Protein AF-A0A3N5GXX3-F1 (afdb_monomer)

Sequence (250 aa):
MSPTDAGRETDAAPAPTGAALPLPSFEGESRRASWLAEASGAFGDLGVLIPFVTAYLGVIGMAPAGVLVPIGLASVAVGLWYRTPFPVQPMKLIGASVILYAGAGVEMTPQVVVAAGLCTALIWLALGLTGMAARLSALIPREAMLGVVMGLGFGFMLEGLRTMSAMPVASALTLAIAMVLLSRPAVPTMLVLLLGGAAASLVAGGAGAFDGSRLVPALTLPPFAWPELSWRALELGLLLLALPQLPLTF

Structure (mmCIF, N/CA/C/O backbone):
data_AF-A0A3N5GXX3-F1
#
_entry.id   AF-A0A3N5GXX3-F1
#
loop_
_atom_site.group_PDB
_atom_site.id
_atom_site.type_symbol
_atom_site.label_atom_id
_atom_site.label_alt_id
_atom_site.label_comp_id
_atom_site.label_asym_id
_atom_site.label_entity_id
_atom_site.label_seq_id
_atom_site.pdbx_PDB_ins_code
_atom_site.Cartn_x
_atom_site.Cartn_y
_atom_site.Cartn_z
_atom_site.occupancy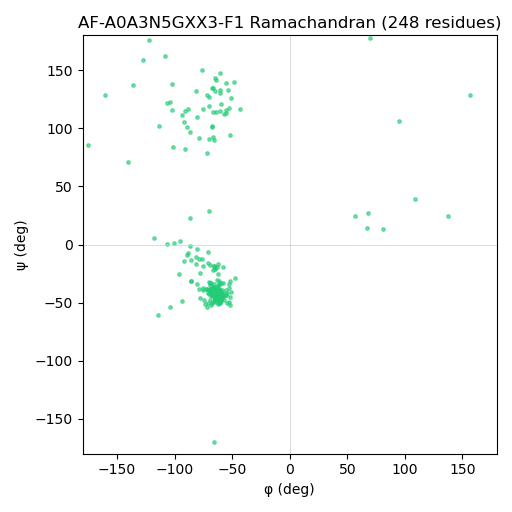
_atom_site.B_iso_or_equiv
_atom_site.auth_seq_id
_atom_site.auth_comp_id
_atom_site.auth_asym_id
_atom_site.auth_atom_id
_atom_site.pdbx_PDB_model_num
ATOM 1 N N . MET A 1 1 ? -27.040 68.339 58.028 1.00 37.72 1 MET A N 1
ATOM 2 C CA . MET A 1 1 ? -28.076 69.260 57.517 1.00 37.72 1 MET A CA 1
ATOM 3 C C . MET A 1 1 ? -28.305 68.871 56.060 1.00 37.72 1 MET A C 1
ATOM 5 O O . MET A 1 1 ? -27.371 68.982 55.283 1.00 37.72 1 MET A O 1
ATOM 9 N N . SER A 1 2 ? -29.446 68.232 55.777 1.00 36.91 2 SER A N 1
ATOM 10 C CA . SER A 1 2 ? -29.880 67.618 54.496 1.00 36.91 2 SER A CA 1
ATOM 11 C C . SER A 1 2 ? -30.102 68.647 53.366 1.00 36.91 2 SER A C 1
ATOM 13 O O . SER A 1 2 ? -29.995 69.837 53.661 1.00 36.91 2 SER A O 1
ATOM 15 N N . PRO A 1 3 ? -30.692 68.288 52.200 1.00 49.41 3 PRO A N 1
ATOM 16 C CA . PRO A 1 3 ? -30.551 67.170 51.232 1.00 49.41 3 PRO A CA 1
ATOM 17 C C . PRO A 1 3 ? -30.219 67.762 49.820 1.00 49.41 3 PRO A C 1
ATOM 19 O O . PRO A 1 3 ? -29.970 68.956 49.741 1.00 49.41 3 PRO A O 1
ATOM 22 N N . THR A 1 4 ? -29.947 67.024 48.733 1.00 46.41 4 THR A N 1
ATOM 23 C CA . THR A 1 4 ? -30.808 66.616 47.576 1.00 46.41 4 THR A CA 1
ATOM 24 C C . THR A 1 4 ? -29.799 66.330 46.441 1.00 46.41 4 THR A C 1
ATOM 26 O O . THR A 1 4 ? -28.868 67.107 46.275 1.00 46.41 4 THR A O 1
ATOM 29 N N . ASP A 1 5 ? -29.809 65.199 45.741 1.00 44.53 5 ASP A N 1
ATOM 30 C CA . ASP A 1 5 ? -30.646 65.034 44.553 1.00 44.53 5 ASP A CA 1
ATOM 31 C C . ASP A 1 5 ? -30.849 63.551 44.226 1.00 44.53 5 ASP A C 1
ATOM 33 O O . ASP A 1 5 ? -29.904 62.767 44.118 1.00 44.53 5 ASP A O 1
ATOM 37 N N . ALA A 1 6 ? -32.116 63.190 44.061 1.00 43.66 6 ALA A N 1
ATOM 38 C CA . ALA A 1 6 ? -32.571 61.910 43.562 1.00 43.66 6 ALA A CA 1
ATOM 39 C C . ALA A 1 6 ? -32.994 62.074 42.097 1.00 43.66 6 ALA A C 1
ATOM 41 O O . ALA A 1 6 ? -33.718 63.007 41.764 1.00 43.66 6 ALA A O 1
ATOM 42 N N . GLY A 1 7 ? -32.632 61.099 41.263 1.00 40.44 7 GLY A N 1
ATOM 43 C CA . GLY A 1 7 ? -33.400 60.750 40.069 1.00 40.44 7 GLY A CA 1
ATOM 44 C C . GLY A 1 7 ? -32.963 61.394 38.753 1.00 40.44 7 GLY A C 1
ATOM 45 O O . GLY A 1 7 ? -33.299 62.537 38.460 1.00 40.44 7 GLY A O 1
ATOM 46 N N . ARG A 1 8 ? -32.333 60.575 37.902 1.00 43.81 8 ARG A N 1
ATOM 47 C CA . ARG A 1 8 ? -32.776 60.277 36.524 1.00 43.81 8 ARG A CA 1
ATOM 48 C C . ARG A 1 8 ? -31.846 59.217 35.928 1.00 43.81 8 ARG A C 1
ATOM 50 O O . ARG A 1 8 ? -30.875 59.531 35.246 1.00 43.81 8 ARG A O 1
ATOM 57 N N . GLU A 1 9 ? -32.159 57.951 36.205 1.00 43.78 9 GLU A N 1
ATOM 58 C CA . GLU A 1 9 ? -31.820 56.864 35.284 1.00 43.78 9 GLU A CA 1
ATOM 59 C C . GLU A 1 9 ? -32.428 57.224 33.930 1.00 43.78 9 GLU A C 1
ATOM 61 O O . GLU A 1 9 ? -33.640 57.403 33.794 1.00 43.78 9 GLU A O 1
ATOM 66 N N . THR A 1 10 ? -31.562 57.437 32.948 1.00 51.25 10 THR A N 1
ATOM 67 C CA . THR A 1 10 ? -31.975 57.596 31.562 1.00 51.25 10 THR A CA 1
ATOM 68 C C . THR A 1 10 ? -32.208 56.200 31.009 1.00 51.25 10 THR A C 1
ATOM 70 O O . THR A 1 10 ? -31.287 55.403 30.860 1.00 51.25 10 THR A O 1
ATOM 73 N N . ASP A 1 11 ? -33.485 55.926 30.780 1.00 44.75 11 ASP A N 1
ATOM 74 C CA . ASP A 1 11 ? -34.042 54.795 30.051 1.00 44.75 11 ASP A CA 1
ATOM 75 C C . ASP A 1 11 ? -33.376 54.678 28.668 1.00 44.75 11 ASP A C 1
ATOM 77 O O . ASP A 1 11 ? -33.732 55.373 27.712 1.00 44.75 11 ASP A O 1
ATOM 81 N N . ALA A 1 12 ? -32.335 53.848 28.579 1.00 49.75 12 ALA A N 1
ATOM 82 C CA . ALA A 1 12 ? -31.767 53.408 27.316 1.00 49.75 12 ALA A CA 1
ATOM 83 C C . ALA A 1 12 ? -32.517 52.142 26.893 1.00 49.75 12 ALA A C 1
ATOM 85 O O . ALA A 1 12 ? -32.264 51.050 27.406 1.00 49.75 12 ALA A O 1
ATOM 86 N N . ALA A 1 13 ? -33.458 52.314 25.965 1.00 52.59 13 ALA A N 1
ATOM 87 C CA . ALA A 1 13 ? -34.230 51.234 25.369 1.00 52.59 13 ALA A CA 1
ATOM 88 C C . ALA A 1 13 ? -33.323 50.073 24.896 1.00 52.59 13 ALA A C 1
ATOM 90 O O . ALA A 1 13 ? -32.258 50.319 24.318 1.00 52.59 13 ALA A O 1
ATOM 91 N N . PRO A 1 14 ? -33.729 48.805 25.092 1.00 51.69 14 PRO A N 1
ATOM 92 C CA . PRO A 1 14 ? -32.951 47.661 24.640 1.00 51.69 14 PRO A CA 1
ATOM 93 C C . PRO A 1 14 ? -32.862 47.644 23.108 1.00 51.69 14 PRO A C 1
ATOM 95 O O . PRO A 1 14 ? -33.865 47.785 22.406 1.00 51.69 14 PRO A O 1
ATOM 98 N N . ALA A 1 15 ? -31.646 47.460 22.589 1.00 53.88 15 ALA A N 1
ATOM 99 C CA . ALA A 1 15 ? -31.395 47.314 21.160 1.00 53.88 15 ALA A CA 1
ATOM 100 C C . ALA A 1 15 ? -32.246 46.166 20.572 1.00 53.88 15 ALA A C 1
ATOM 102 O O . ALA A 1 15 ? -32.365 45.110 21.205 1.00 53.88 15 ALA A O 1
ATOM 103 N N . PRO A 1 16 ? -32.837 46.333 19.372 1.00 53.66 16 PRO A N 1
ATOM 104 C CA . PRO A 1 16 ? -33.682 45.310 18.776 1.00 53.66 16 PRO A CA 1
ATOM 105 C C . PRO A 1 16 ? -32.881 44.025 18.547 1.00 53.66 16 PRO A C 1
ATOM 107 O O . PRO A 1 16 ? -31.934 43.967 17.763 1.00 53.66 16 PRO A O 1
ATOM 110 N N . THR A 1 17 ? -33.288 42.984 19.266 1.00 56.06 17 THR A N 1
ATOM 111 C CA . THR A 1 17 ? -32.836 41.608 19.087 1.00 56.06 17 THR A CA 1
ATOM 112 C C . THR A 1 17 ? -33.437 41.061 17.794 1.00 56.06 17 THR A C 1
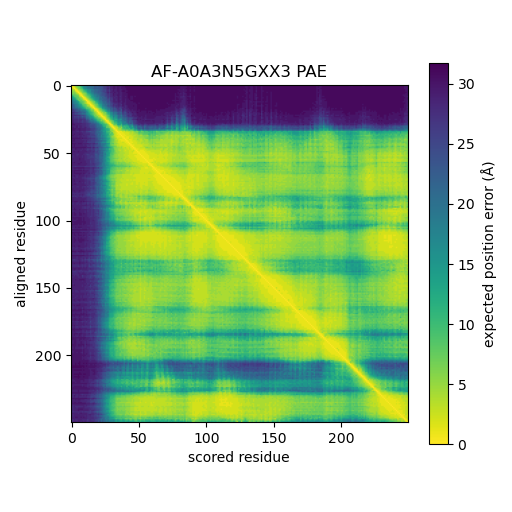ATOM 114 O O . THR A 1 17 ? -34.651 41.115 17.616 1.00 56.06 17 THR A O 1
ATOM 117 N N . GLY A 1 18 ? -32.605 40.488 16.919 1.00 54.94 18 GLY A N 1
ATOM 118 C CA . GLY A 1 18 ? -33.081 39.530 15.915 1.00 54.94 18 GLY A CA 1
ATOM 119 C C . GLY A 1 18 ? -33.104 39.973 14.451 1.00 54.94 18 GLY A C 1
ATOM 120 O O . GLY A 1 18 ? -34.000 39.560 13.723 1.00 54.94 18 GLY A O 1
ATOM 121 N N . ALA A 1 19 ? -32.107 40.718 13.966 1.00 49.72 19 ALA A N 1
ATOM 122 C CA . ALA A 1 19 ? -31.776 40.628 12.542 1.00 49.72 19 ALA A CA 1
ATOM 123 C C . ALA A 1 19 ? -30.948 39.352 12.334 1.00 49.72 19 ALA A C 1
ATOM 125 O O . ALA A 1 19 ? -29.730 39.352 12.518 1.00 49.72 19 ALA A O 1
ATOM 126 N N . ALA A 1 20 ? -31.620 38.239 12.030 1.00 52.97 20 ALA A N 1
ATOM 127 C CA . ALA A 1 20 ? -30.950 37.031 11.573 1.00 52.97 20 ALA A CA 1
ATOM 128 C C . ALA A 1 20 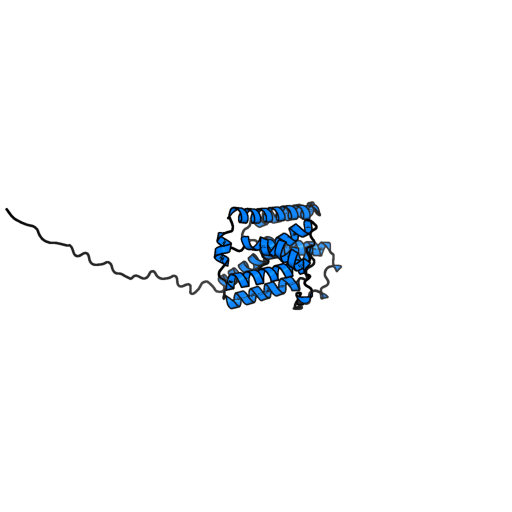? -30.051 37.405 10.385 1.00 52.97 20 ALA A C 1
ATOM 130 O O . ALA A 1 20 ? -30.541 37.892 9.365 1.00 52.97 20 ALA A O 1
ATOM 131 N N . LEU A 1 21 ? -28.737 37.215 10.535 1.00 52.62 21 LEU A N 1
ATOM 132 C CA . LEU A 1 21 ? -27.815 37.240 9.404 1.00 52.62 21 LEU A CA 1
ATOM 133 C C . LEU A 1 21 ? -28.392 36.293 8.344 1.00 52.62 21 LEU A C 1
ATOM 135 O O . LEU A 1 21 ? -28.684 35.145 8.695 1.00 52.62 21 LEU A O 1
ATOM 139 N N . PRO A 1 22 ? -28.602 36.735 7.092 1.00 51.84 22 PRO A N 1
ATOM 140 C CA . PRO A 1 22 ? -29.050 35.831 6.048 1.00 51.84 22 PRO A CA 1
ATOM 141 C C . PRO A 1 22 ? -28.032 34.695 5.961 1.00 51.84 22 PRO A C 1
ATOM 143 O O . PRO A 1 22 ? -26.867 34.915 5.624 1.00 51.84 22 PRO A O 1
ATOM 146 N N . LEU A 1 23 ? -28.456 33.488 6.345 1.00 56.28 23 LEU A N 1
ATOM 147 C CA . LEU A 1 23 ? -27.652 32.294 6.143 1.00 56.28 23 LEU A CA 1
ATOM 148 C C . LEU A 1 23 ? -27.443 32.175 4.632 1.00 56.28 23 LEU A C 1
ATOM 150 O O . LEU A 1 23 ? -28.428 32.286 3.896 1.00 56.28 23 LEU A O 1
ATOM 154 N N . PRO A 1 24 ? -26.204 31.987 4.150 1.00 49.31 24 PRO A N 1
ATOM 155 C CA . PRO A 1 24 ? -25.983 31.747 2.737 1.00 49.31 24 PRO A CA 1
ATOM 156 C C . PRO A 1 24 ? -26.829 30.539 2.334 1.00 49.31 24 PRO A C 1
ATOM 158 O O . PRO A 1 24 ? -26.626 29.423 2.811 1.00 49.31 24 PRO A O 1
ATOM 161 N N . SER A 1 25 ? -27.830 30.780 1.493 1.00 46.81 25 SER A N 1
ATOM 162 C CA . SER A 1 25 ? -28.605 29.723 0.869 1.00 46.81 25 SER A CA 1
ATOM 163 C C . SER A 1 25 ? -27.666 28.998 -0.090 1.00 46.81 25 SER A C 1
ATOM 165 O O . SER A 1 25 ? -27.409 29.482 -1.191 1.00 46.81 25 SER A O 1
ATOM 167 N N . PHE A 1 26 ? -27.151 27.837 0.314 1.00 51.19 26 PHE A N 1
ATOM 168 C CA . PHE A 1 26 ? -26.421 26.903 -0.556 1.00 51.19 26 PHE A CA 1
ATOM 169 C C . PHE A 1 26 ? -27.345 26.222 -1.587 1.00 51.19 26 PHE A C 1
ATOM 171 O O . PHE A 1 26 ? -27.112 25.095 -2.016 1.00 51.19 26 PHE A O 1
ATOM 178 N N . GLU A 1 27 ? -28.421 26.886 -1.999 1.00 50.66 27 GLU A N 1
ATOM 179 C CA . GLU A 1 27 ? -29.293 26.423 -3.067 1.00 50.66 27 GLU A CA 1
ATOM 180 C C . GLU A 1 27 ? -28.786 27.013 -4.382 1.00 50.66 27 GLU A C 1
ATOM 182 O O . GLU A 1 27 ? -29.269 28.039 -4.853 1.00 50.66 27 GLU A O 1
ATOM 187 N N . GLY A 1 28 ? -27.770 26.372 -4.968 1.00 49.22 28 GLY A N 1
ATOM 188 C CA . GLY A 1 28 ? -27.416 26.640 -6.363 1.00 49.22 28 GLY A CA 1
ATOM 189 C C . GLY A 1 28 ? -25.939 26.766 -6.717 1.00 49.22 28 GLY A C 1
ATOM 190 O O . GLY A 1 28 ? -25.646 27.363 -7.753 1.00 49.22 28 GLY A O 1
ATOM 191 N N . GLU A 1 29 ? -24.995 26.188 -5.968 1.00 49.56 29 GLU A N 1
ATOM 192 C CA . GLU A 1 29 ? -23.728 25.843 -6.624 1.00 49.56 29 GLU A CA 1
ATOM 193 C C . GLU A 1 29 ? -24.044 24.861 -7.757 1.00 49.56 29 GLU A C 1
ATOM 195 O O . GLU A 1 29 ? -24.681 23.825 -7.554 1.00 49.56 29 GLU A O 1
ATOM 200 N N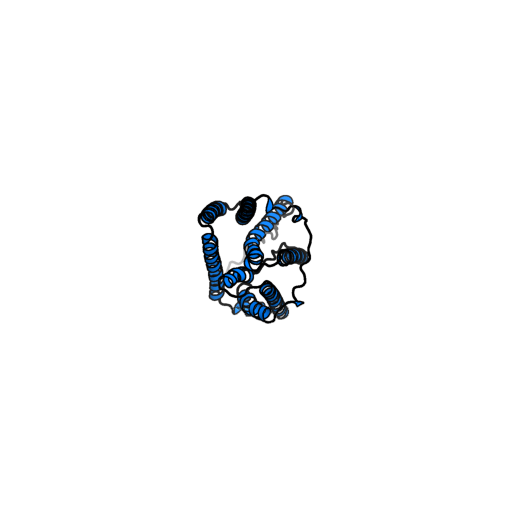 . SER A 1 30 ? -23.687 25.249 -8.987 1.00 54.53 30 SER A N 1
ATOM 201 C CA . SER A 1 30 ? -23.953 24.490 -10.208 1.00 54.53 30 SER A CA 1
ATOM 202 C C . SER A 1 30 ? -23.654 23.016 -9.965 1.00 54.53 30 SER A C 1
ATOM 204 O O . SER A 1 30 ? -22.511 22.645 -9.719 1.00 54.53 30 SER A O 1
ATOM 206 N N . ARG A 1 31 ? -24.675 22.160 -10.059 1.00 59.00 31 ARG A N 1
ATOM 207 C CA . ARG A 1 31 ? -24.571 20.704 -9.867 1.00 59.00 31 ARG A CA 1
ATOM 208 C C . ARG A 1 31 ? -23.385 20.105 -10.647 1.00 59.00 31 ARG A C 1
ATOM 210 O O . ARG A 1 31 ? -22.783 19.138 -10.208 1.00 59.00 31 ARG A O 1
ATOM 217 N N . ARG A 1 32 ? -22.994 20.723 -11.773 1.00 56.28 32 ARG A N 1
ATOM 218 C CA . ARG A 1 32 ? -21.800 20.371 -12.565 1.00 56.28 32 ARG A CA 1
ATOM 219 C C . ARG A 1 32 ? -20.465 20.688 -11.874 1.00 56.28 32 ARG A C 1
ATOM 221 O O . ARG A 1 32 ? -19.537 19.905 -12.018 1.00 56.28 32 ARG A O 1
ATOM 228 N N . ALA A 1 33 ? -20.356 21.803 -11.152 1.00 60.12 33 ALA A N 1
ATOM 229 C CA . ALA A 1 33 ? -19.163 22.159 -10.381 1.00 60.12 33 ALA A CA 1
ATOM 230 C C . ALA A 1 33 ? -18.929 21.173 -9.223 1.00 60.12 33 ALA A C 1
ATOM 232 O O . ALA A 1 33 ? -17.795 20.752 -9.012 1.00 60.12 33 ALA A O 1
ATOM 233 N N . SER A 1 34 ? -20.002 20.718 -8.563 1.00 72.19 34 SER A N 1
ATOM 234 C CA . SER A 1 34 ? -19.943 19.655 -7.545 1.00 72.19 34 SER A CA 1
ATOM 235 C C . SER A 1 34 ? -19.508 18.305 -8.140 1.00 72.19 34 SER A C 1
ATOM 237 O O . SER A 1 34 ? -18.574 17.702 -7.624 1.00 72.19 34 SER A O 1
ATOM 239 N N . TRP A 1 35 ? -20.060 17.876 -9.284 1.00 79.12 35 TRP A N 1
ATOM 240 C CA . TRP A 1 35 ? -19.635 16.624 -9.938 1.00 79.12 35 TRP A CA 1
ATOM 241 C C . TRP A 1 35 ? -18.180 16.639 -10.421 1.00 79.12 35 TRP A C 1
ATOM 243 O O . TRP A 1 35 ? -17.490 15.627 -10.328 1.00 79.12 35 TRP A O 1
ATOM 253 N N . LEU A 1 36 ? -17.700 17.768 -10.949 1.00 77.50 36 LEU A N 1
ATOM 254 C CA . LEU A 1 36 ? -16.300 17.905 -11.362 1.00 77.50 36 LEU A CA 1
ATOM 255 C C . LEU A 1 36 ? -15.357 17.891 -10.155 1.00 77.50 36 LEU A C 1
ATOM 257 O O . LEU A 1 36 ? -14.300 17.268 -10.230 1.00 77.50 36 LEU A O 1
ATOM 261 N N . ALA A 1 37 ? -15.749 18.524 -9.046 1.00 77.88 37 ALA A N 1
ATOM 262 C CA . ALA A 1 37 ? -15.002 18.466 -7.796 1.00 77.88 37 ALA A CA 1
ATOM 263 C C . ALA A 1 37 ? -14.941 17.028 -7.250 1.00 77.88 37 ALA A C 1
ATOM 265 O O . ALA A 1 37 ? -13.852 16.540 -6.956 1.00 77.88 37 ALA A O 1
ATOM 266 N N . GLU A 1 38 ? -16.066 16.311 -7.217 1.00 80.12 38 GLU A N 1
ATOM 267 C CA . GLU A 1 38 ? -16.127 14.906 -6.791 1.00 80.12 38 GLU A CA 1
ATOM 268 C C . GLU A 1 38 ? -15.304 13.982 -7.698 1.00 80.12 38 GLU A C 1
ATOM 270 O O . GLU A 1 38 ? -14.521 13.169 -7.207 1.00 80.12 38 GLU A O 1
ATOM 275 N N . ALA A 1 39 ? -15.403 14.149 -9.020 1.00 78.00 39 ALA A N 1
ATOM 276 C CA . ALA A 1 39 ? -14.590 13.398 -9.972 1.00 78.00 39 ALA A CA 1
ATOM 277 C C . ALA A 1 39 ? -13.096 13.693 -9.781 1.00 78.00 39 ALA A C 1
ATOM 279 O O . ALA A 1 39 ? -12.281 12.772 -9.751 1.00 78.00 39 ALA A O 1
ATOM 280 N N . SER A 1 40 ? -12.724 14.963 -9.602 1.00 76.75 40 SER A N 1
ATOM 281 C CA . SER A 1 40 ? -11.334 15.348 -9.346 1.00 76.75 40 SER A CA 1
ATOM 282 C C . SER A 1 40 ? -10.804 14.776 -8.028 1.00 76.75 40 SER A C 1
ATOM 284 O O . SER A 1 40 ? -9.664 14.319 -7.987 1.00 76.75 40 SER A O 1
ATOM 286 N N . GLY A 1 41 ? -11.639 14.714 -6.984 1.00 77.75 41 GLY A N 1
ATOM 287 C CA . GLY A 1 41 ? -11.310 14.081 -5.709 1.00 77.75 41 GLY A CA 1
ATOM 288 C C . GLY A 1 41 ? -11.086 12.577 -5.855 1.00 77.75 41 GLY A C 1
ATOM 289 O O . GLY A 1 41 ? -10.086 12.062 -5.362 1.00 77.75 41 GLY A O 1
ATOM 290 N N . ALA A 1 42 ? -11.944 11.887 -6.613 1.00 80.31 42 ALA A N 1
ATOM 291 C CA . ALA A 1 42 ? -11.777 10.465 -6.913 1.00 80.31 42 ALA A CA 1
ATOM 292 C C . ALA A 1 42 ? -10.479 10.180 -7.695 1.00 80.31 42 ALA A C 1
ATOM 294 O O . ALA A 1 42 ? -9.758 9.235 -7.381 1.00 80.31 42 ALA A O 1
ATOM 295 N N . PHE A 1 43 ? -10.125 11.017 -8.677 1.00 80.19 43 PHE A N 1
ATOM 296 C CA . PHE A 1 43 ? -8.836 10.903 -9.374 1.00 80.19 43 PHE A CA 1
ATOM 297 C C . PHE A 1 43 ? -7.639 11.260 -8.481 1.00 80.19 43 PHE A C 1
ATOM 299 O O . PHE A 1 43 ? -6.567 10.671 -8.636 1.00 80.19 43 PHE A O 1
ATOM 306 N N . GLY A 1 44 ? -7.810 12.194 -7.544 1.00 78.44 44 GLY A N 1
ATOM 307 C CA . GLY A 1 44 ? -6.814 12.505 -6.520 1.00 78.44 44 GLY A CA 1
ATOM 308 C C . GLY A 1 44 ? -6.524 11.298 -5.629 1.00 78.44 44 GLY A C 1
ATOM 309 O O . GLY A 1 44 ? -5.359 10.986 -5.380 1.00 78.44 44 GLY A O 1
ATOM 310 N N . ASP A 1 45 ? -7.571 10.572 -5.239 1.00 83.44 45 ASP A N 1
ATOM 311 C CA . ASP A 1 45 ? -7.459 9.344 -4.461 1.00 83.44 45 ASP A CA 1
ATOM 312 C C . ASP A 1 45 ? -6.660 8.263 -5.202 1.00 83.44 45 ASP A C 1
ATOM 314 O O . ASP A 1 45 ? -5.682 7.728 -4.670 1.00 83.44 45 ASP A O 1
ATOM 318 N N . LEU A 1 46 ? -6.979 8.028 -6.482 1.00 80.50 46 LEU A N 1
ATOM 319 C CA . LEU A 1 46 ? -6.234 7.091 -7.329 1.00 80.50 46 LEU A CA 1
ATOM 320 C C . LEU A 1 46 ? -4.728 7.384 -7.335 1.00 80.50 46 LEU A C 1
ATOM 322 O O . LEU A 1 46 ? -3.926 6.453 -7.308 1.00 80.50 46 LEU A O 1
ATOM 326 N N . GLY A 1 47 ? -4.328 8.660 -7.315 1.00 77.69 47 GLY A N 1
ATOM 327 C CA . GLY A 1 47 ? -2.920 9.060 -7.267 1.00 77.69 47 GLY A CA 1
ATOM 328 C C . GLY A 1 47 ? -2.155 8.514 -6.055 1.00 77.69 47 GLY A C 1
ATOM 329 O O . GLY A 1 47 ? -0.973 8.196 -6.180 1.00 77.69 47 GLY A O 1
ATOM 330 N N . VAL A 1 48 ? -2.823 8.367 -4.909 1.00 80.62 48 VAL A N 1
ATOM 331 C CA . VAL A 1 48 ? -2.246 7.796 -3.679 1.00 80.62 48 VAL A CA 1
ATOM 332 C C . VAL A 1 48 ? -2.357 6.270 -3.665 1.00 80.62 48 VAL A C 1
ATOM 334 O O . VAL A 1 48 ? -1.474 5.595 -3.140 1.00 80.62 48 VAL A O 1
ATOM 337 N N . LEU A 1 49 ? -3.399 5.716 -4.286 1.00 85.81 49 LEU A N 1
ATOM 338 C CA . LEU A 1 49 ? -3.624 4.275 -4.387 1.00 85.81 49 LEU A CA 1
ATOM 339 C C . LEU A 1 49 ? -2.606 3.574 -5.303 1.00 85.81 49 LEU A C 1
ATOM 341 O O . LEU A 1 49 ? -2.156 2.467 -4.997 1.00 85.81 49 LEU A O 1
ATOM 345 N N . ILE A 1 50 ? -2.258 4.204 -6.431 1.00 84.88 50 ILE A N 1
ATOM 346 C CA . ILE A 1 50 ? -1.457 3.601 -7.509 1.00 84.88 50 ILE A CA 1
ATOM 347 C C . ILE A 1 50 ? -0.147 2.980 -7.003 1.00 84.88 50 ILE A C 1
ATOM 349 O O . ILE A 1 50 ? 0.050 1.799 -7.287 1.00 84.88 50 ILE A O 1
ATOM 353 N N . PRO A 1 51 ? 0.717 3.676 -6.232 1.00 80.19 51 PRO A N 1
ATOM 354 C CA . PRO A 1 51 ? 1.979 3.102 -5.760 1.00 80.19 51 PRO A CA 1
ATOM 355 C C . PRO A 1 51 ? 1.796 1.780 -5.002 1.00 80.19 51 PRO A C 1
ATOM 357 O O . PRO A 1 51 ? 2.527 0.814 -5.234 1.00 80.19 51 PRO A O 1
ATOM 360 N N . PHE A 1 52 ? 0.777 1.701 -4.144 1.00 86.12 52 PHE A N 1
ATOM 361 C CA . PHE A 1 52 ? 0.483 0.504 -3.358 1.00 86.12 52 PHE A CA 1
ATOM 362 C C . PHE A 1 52 ? -0.062 -0.635 -4.218 1.00 86.12 52 PHE A C 1
ATOM 364 O O . PHE A 1 52 ? 0.361 -1.779 -4.071 1.00 86.12 52 PHE A O 1
ATOM 371 N N . VAL A 1 53 ? -0.957 -0.333 -5.159 1.00 88.75 53 VAL A N 1
ATOM 372 C CA . VAL A 1 53 ? -1.478 -1.340 -6.094 1.00 88.75 53 VAL A CA 1
ATOM 373 C C . VAL A 1 53 ? -0.355 -1.868 -6.984 1.00 88.75 53 VAL A C 1
ATOM 375 O O . VAL A 1 53 ? -0.215 -3.078 -7.137 1.00 88.75 53 VAL A O 1
ATOM 378 N N . THR A 1 54 ? 0.500 -0.995 -7.520 1.00 82.44 54 THR A N 1
ATOM 379 C CA . THR A 1 54 ? 1.652 -1.427 -8.323 1.00 82.44 54 THR A CA 1
ATOM 380 C C . THR A 1 54 ? 2.616 -2.295 -7.521 1.00 82.44 54 THR A C 1
ATOM 382 O O . THR A 1 54 ? 3.153 -3.254 -8.067 1.00 82.44 54 THR A O 1
ATOM 385 N N . ALA A 1 55 ? 2.777 -2.030 -6.222 1.00 82.69 55 ALA A N 1
ATOM 386 C CA . ALA A 1 55 ? 3.560 -2.881 -5.338 1.00 82.69 55 ALA A CA 1
ATOM 387 C C . ALA A 1 55 ? 2.922 -4.261 -5.147 1.00 82.69 55 ALA A C 1
ATOM 389 O O . ALA A 1 55 ? 3.585 -5.278 -5.330 1.00 82.69 55 ALA A O 1
ATOM 390 N N . TYR A 1 56 ? 1.627 -4.322 -4.835 1.00 88.06 56 TYR A N 1
ATOM 391 C CA . TYR A 1 56 ? 0.938 -5.599 -4.641 1.00 88.06 56 TYR A CA 1
ATOM 392 C C . TYR A 1 56 ? 0.954 -6.472 -5.897 1.00 88.06 56 TYR A C 1
ATOM 394 O O . TYR A 1 56 ? 1.177 -7.677 -5.811 1.00 88.06 56 TYR A O 1
ATOM 402 N N . LEU A 1 57 ? 0.763 -5.871 -7.068 1.00 89.00 57 LEU A N 1
ATOM 403 C CA . LEU A 1 57 ? 0.736 -6.602 -8.332 1.00 89.00 57 LEU A CA 1
ATOM 404 C C . LEU A 1 57 ? 2.151 -6.955 -8.810 1.00 89.00 57 LEU A C 1
ATOM 406 O O . LEU A 1 57 ? 2.394 -8.085 -9.220 1.00 89.00 57 LEU A O 1
ATOM 410 N N . GLY A 1 58 ? 3.080 -5.999 -8.764 1.00 81.69 58 GLY A N 1
ATOM 411 C CA . GLY A 1 58 ? 4.410 -6.135 -9.357 1.00 81.69 58 GLY A CA 1
ATOM 412 C C . GLY A 1 58 ? 5.451 -6.804 -8.460 1.00 81.69 58 GLY A C 1
ATOM 413 O O . GLY A 1 58 ? 6.334 -7.479 -8.976 1.00 81.69 58 GLY A O 1
ATOM 414 N N . VAL A 1 59 ? 5.361 -6.635 -7.136 1.00 82.62 59 VAL A N 1
ATOM 415 C CA . VAL A 1 59 ? 6.372 -7.145 -6.190 1.00 82.62 59 VAL A CA 1
ATOM 416 C C . VAL A 1 59 ? 5.996 -8.525 -5.665 1.00 82.62 59 VAL A C 1
ATOM 418 O O . VAL A 1 59 ? 6.821 -9.432 -5.682 1.00 82.62 59 VAL A O 1
ATOM 421 N N . ILE A 1 60 ? 4.750 -8.699 -5.216 1.00 85.12 60 ILE A N 1
ATOM 422 C CA . ILE A 1 60 ? 4.289 -9.960 -4.601 1.00 85.12 60 ILE A CA 1
ATOM 423 C C . ILE A 1 60 ? 3.363 -10.777 -5.507 1.00 85.12 60 ILE A C 1
ATOM 425 O O . ILE A 1 60 ? 2.890 -11.836 -5.100 1.00 85.12 60 ILE A O 1
ATOM 429 N N . GLY A 1 61 ? 3.084 -10.299 -6.724 1.00 85.62 61 GLY A N 1
ATOM 430 C CA . GLY A 1 61 ? 2.301 -11.039 -7.715 1.00 85.62 61 GLY A CA 1
ATOM 431 C C . GLY A 1 61 ? 0.827 -11.222 -7.346 1.00 85.62 61 GLY A C 1
ATOM 432 O O . GLY A 1 61 ? 0.211 -12.206 -7.755 1.00 85.62 61 GLY A O 1
ATOM 433 N N . MET A 1 62 ? 0.245 -10.322 -6.549 1.00 87.69 62 MET A N 1
ATOM 434 C CA . MET A 1 62 ? -1.165 -10.420 -6.178 1.00 87.69 62 MET A CA 1
ATOM 435 C C . MET A 1 62 ? -2.062 -10.178 -7.400 1.00 87.69 62 MET A C 1
ATOM 437 O O . MET A 1 62 ? -1.860 -9.236 -8.167 1.00 87.69 62 MET A O 1
ATOM 441 N N . ALA A 1 63 ? -3.087 -11.018 -7.569 1.00 87.56 63 ALA A N 1
ATOM 442 C CA . ALA A 1 63 ? -4.034 -10.881 -8.669 1.00 87.56 63 ALA A CA 1
ATOM 443 C C . ALA A 1 63 ? -4.763 -9.518 -8.607 1.00 87.56 63 ALA A C 1
ATOM 445 O O . ALA A 1 63 ? -5.301 -9.178 -7.548 1.00 87.56 63 ALA A O 1
ATOM 446 N N . PRO A 1 64 ? -4.880 -8.768 -9.724 1.00 86.88 64 PRO A N 1
ATOM 447 C CA . PRO A 1 64 ? -5.523 -7.450 -9.736 1.00 86.88 64 PRO A CA 1
ATOM 448 C C . PRO A 1 64 ? -6.951 -7.459 -9.185 1.00 86.88 64 PRO A C 1
ATOM 450 O O . PRO A 1 64 ? -7.330 -6.564 -8.432 1.00 86.88 64 PRO A O 1
ATOM 453 N N . ALA A 1 65 ? -7.727 -8.501 -9.502 1.00 87.62 65 ALA A N 1
ATOM 454 C CA . ALA A 1 65 ? -9.088 -8.670 -8.997 1.00 87.62 65 ALA A CA 1
ATOM 455 C C . ALA A 1 65 ? -9.136 -8.779 -7.462 1.00 87.62 65 ALA A C 1
ATOM 457 O O . ALA A 1 65 ? -10.053 -8.248 -6.846 1.00 87.62 65 ALA A O 1
ATOM 458 N N . GLY A 1 66 ? -8.128 -9.396 -6.835 1.00 86.62 66 GLY A N 1
ATOM 459 C CA . GLY A 1 66 ? -8.031 -9.536 -5.377 1.00 86.62 66 GLY A CA 1
ATOM 460 C C . GLY A 1 66 ? -7.770 -8.225 -4.634 1.00 86.62 66 GLY A C 1
ATOM 461 O O . GLY A 1 66 ? -8.035 -8.149 -3.440 1.00 86.62 66 GLY A O 1
ATOM 462 N N . VAL A 1 67 ? -7.299 -7.188 -5.332 1.00 89.06 67 VAL A N 1
ATOM 463 C CA . VAL A 1 67 ? -7.037 -5.858 -4.760 1.00 89.06 67 VAL A CA 1
ATOM 464 C C . VAL A 1 67 ? -8.128 -4.871 -5.165 1.00 89.06 67 VAL A C 1
ATOM 466 O O . VAL A 1 67 ? -8.757 -4.242 -4.317 1.00 89.06 67 VAL A O 1
ATOM 469 N N . LEU A 1 68 ? -8.375 -4.746 -6.471 1.00 89.56 68 LEU A N 1
ATOM 470 C CA . LEU A 1 68 ? -9.226 -3.700 -7.035 1.00 89.56 68 LEU A CA 1
ATOM 471 C C . LEU A 1 68 ? -10.712 -3.933 -6.748 1.00 89.56 68 LEU A C 1
ATOM 473 O O . LEU A 1 68 ? -11.426 -2.974 -6.461 1.00 89.56 68 LEU A O 1
ATOM 477 N N . VAL A 1 69 ? -11.183 -5.187 -6.788 1.00 89.94 69 VAL A N 1
ATOM 478 C CA . VAL A 1 69 ? -12.603 -5.493 -6.543 1.00 89.94 69 VAL A CA 1
ATOM 479 C C . VAL A 1 69 ? -12.981 -5.219 -5.082 1.00 89.94 69 VAL A C 1
ATOM 481 O O . VAL A 1 69 ? -13.937 -4.470 -4.876 1.00 89.94 69 VAL A O 1
ATOM 484 N N . PRO A 1 70 ? -12.251 -5.712 -4.057 1.00 89.06 70 PRO A N 1
ATOM 485 C CA . PRO A 1 70 ? -12.576 -5.396 -2.666 1.00 89.06 70 PRO A CA 1
ATOM 486 C C . PRO A 1 70 ? -12.497 -3.901 -2.347 1.00 89.06 70 PRO A C 1
ATOM 488 O O . PRO A 1 70 ? -13.386 -3.390 -1.673 1.00 89.06 70 PRO A O 1
ATOM 491 N N . ILE A 1 71 ? -11.491 -3.185 -2.863 1.00 90.12 71 ILE A N 1
ATOM 492 C CA . ILE A 1 71 ? -11.353 -1.732 -2.665 1.00 90.12 71 ILE A CA 1
ATOM 493 C C . ILE A 1 71 ? -12.529 -0.968 -3.285 1.00 90.12 71 ILE A C 1
ATOM 495 O O . ILE A 1 71 ? -13.103 -0.085 -2.641 1.00 90.12 71 ILE A O 1
ATOM 499 N N . GLY A 1 72 ? -12.918 -1.322 -4.513 1.00 89.94 72 GLY A N 1
ATOM 500 C CA . GLY A 1 72 ? -14.048 -0.702 -5.202 1.00 89.94 72 GLY A CA 1
ATOM 501 C C . GLY A 1 72 ? -15.374 -0.973 -4.493 1.00 89.94 72 GLY A C 1
ATOM 502 O O . GLY A 1 72 ? -16.130 -0.043 -4.218 1.00 89.94 72 GLY A O 1
ATOM 503 N N . LEU A 1 73 ? -15.635 -2.233 -4.131 1.00 91.56 73 LEU A N 1
ATOM 504 C CA . LEU A 1 73 ? -16.844 -2.618 -3.400 1.00 91.56 73 LEU A CA 1
ATOM 505 C C . LEU A 1 73 ? -16.914 -1.952 -2.023 1.00 91.56 73 LEU A C 1
ATOM 507 O O . LEU A 1 73 ? -17.975 -1.458 -1.647 1.00 91.56 73 LEU A O 1
ATOM 511 N N . ALA A 1 74 ? -15.799 -1.893 -1.292 1.00 90.69 74 ALA A N 1
ATOM 512 C CA . ALA A 1 74 ? -15.739 -1.224 0.001 1.00 90.69 74 ALA A CA 1
ATOM 513 C C . ALA A 1 74 ? -15.977 0.286 -0.133 1.00 90.69 74 ALA A C 1
ATOM 515 O O . ALA A 1 74 ? -16.776 0.833 0.620 1.00 90.69 74 ALA A O 1
ATOM 516 N N . SER A 1 75 ? -15.367 0.949 -1.122 1.00 89.75 75 SER A N 1
ATOM 517 C CA . SER A 1 75 ? -15.606 2.374 -1.400 1.00 89.75 75 SER A CA 1
ATOM 518 C C . SER A 1 75 ? -17.079 2.662 -1.701 1.00 89.75 75 SER A C 1
ATOM 520 O O . SER A 1 75 ? -17.648 3.609 -1.160 1.00 89.75 75 SER A O 1
ATOM 522 N N . VAL A 1 76 ? -17.731 1.813 -2.506 1.00 90.81 76 VAL A N 1
ATOM 523 C CA . VAL A 1 76 ? -19.171 1.927 -2.787 1.00 90.81 76 VAL A CA 1
ATOM 524 C C . VAL A 1 76 ? -19.996 1.697 -1.521 1.00 90.81 76 VAL A C 1
ATOM 526 O O . VAL A 1 76 ? -20.879 2.495 -1.217 1.00 90.81 76 VAL A O 1
ATOM 529 N N . ALA A 1 77 ? -19.711 0.640 -0.757 1.00 92.75 77 ALA A N 1
ATOM 530 C CA . ALA A 1 77 ? -20.453 0.309 0.457 1.00 92.75 77 ALA A CA 1
ATOM 531 C C . ALA A 1 77 ? -20.358 1.420 1.514 1.00 92.75 77 ALA A C 1
ATOM 533 O O . ALA A 1 77 ? -21.376 1.842 2.060 1.00 92.75 77 ALA A O 1
ATOM 534 N N . VAL A 1 78 ? -19.151 1.936 1.762 1.00 91.19 78 VAL A N 1
ATOM 535 C CA . VAL A 1 78 ? -18.898 3.041 2.696 1.00 91.19 78 VAL A CA 1
ATOM 536 C C . VAL A 1 78 ? -19.570 4.322 2.196 1.00 91.19 78 VAL A C 1
ATOM 538 O O . VAL A 1 78 ? -20.256 4.983 2.973 1.00 91.19 78 VAL A O 1
ATOM 541 N N . GLY A 1 79 ? -19.470 4.634 0.900 1.00 89.44 79 GLY A N 1
ATOM 542 C CA . GLY A 1 79 ? -20.142 5.792 0.304 1.00 89.44 79 GLY A CA 1
ATOM 543 C C . GLY A 1 79 ? -21.667 5.744 0.435 1.00 89.44 79 GLY A C 1
ATOM 544 O O . GLY A 1 79 ? -22.293 6.749 0.770 1.00 89.44 79 GLY A O 1
ATOM 545 N N . LEU A 1 80 ? -22.277 4.570 0.243 1.00 91.19 80 LEU A N 1
ATOM 546 C CA . LEU A 1 80 ? -23.718 4.369 0.427 1.00 91.19 80 LEU A CA 1
ATOM 547 C C . LEU A 1 80 ? -24.135 4.448 1.901 1.00 91.19 80 LEU A C 1
ATOM 549 O O . LEU A 1 80 ? -25.193 4.999 2.208 1.00 91.19 80 LEU A O 1
ATOM 553 N N . TRP A 1 81 ? -23.316 3.909 2.806 1.00 93.19 81 TRP A N 1
ATOM 554 C CA . TRP A 1 81 ? -23.615 3.861 4.236 1.00 93.19 81 TRP A CA 1
ATOM 555 C C . TRP A 1 81 ? -23.478 5.228 4.913 1.00 93.19 81 TRP A C 1
ATOM 557 O O . TRP A 1 81 ? -24.399 5.684 5.589 1.00 93.19 81 TRP A O 1
ATOM 567 N N . TYR A 1 82 ? -22.346 5.907 4.709 1.00 89.38 82 TYR A N 1
ATOM 568 C CA . TYR A 1 82 ? -22.045 7.197 5.341 1.00 89.38 82 TYR A CA 1
ATOM 569 C C . TYR A 1 82 ? -22.550 8.402 4.539 1.00 89.38 82 TYR A C 1
ATOM 571 O O . TYR A 1 82 ? -22.516 9.524 5.041 1.00 89.38 82 TYR A O 1
ATOM 579 N N . ARG A 1 83 ? -23.055 8.179 3.316 1.00 86.88 83 ARG A N 1
ATOM 580 C CA . ARG A 1 83 ? -23.525 9.218 2.378 1.00 86.88 83 ARG A CA 1
ATOM 581 C C . ARG A 1 83 ? -22.474 10.278 2.042 1.00 86.88 83 ARG A C 1
ATOM 583 O O . ARG A 1 83 ? -22.815 11.390 1.647 1.00 86.88 83 ARG A O 1
ATOM 590 N N . THR A 1 84 ? -21.203 9.927 2.179 1.00 81.75 84 THR A N 1
ATOM 591 C CA . THR A 1 84 ? -20.059 10.773 1.848 1.00 81.75 84 THR A CA 1
ATOM 592 C C . THR A 1 84 ? -19.021 9.933 1.105 1.00 81.75 84 THR A C 1
ATOM 594 O O . THR A 1 84 ? -18.788 8.783 1.486 1.00 81.75 84 THR A O 1
ATOM 597 N N . PRO A 1 85 ? -18.407 10.454 0.026 1.00 73.81 85 PRO A N 1
ATOM 598 C CA . PRO A 1 85 ? -17.348 9.743 -0.677 1.00 73.81 85 PRO A CA 1
ATOM 599 C C . PRO A 1 85 ? -16.126 9.655 0.240 1.00 73.81 85 PRO A C 1
ATOM 601 O O . PRO A 1 85 ? -15.398 10.628 0.429 1.00 73.81 85 PRO A O 1
ATOM 604 N N . PHE A 1 86 ? -15.933 8.485 0.843 1.00 79.94 86 PHE A N 1
ATOM 605 C CA . PHE A 1 86 ? -14.790 8.201 1.695 1.00 79.94 86 PHE A CA 1
ATOM 606 C C . PHE A 1 86 ? -13.827 7.271 0.950 1.00 79.94 86 PHE A C 1
ATOM 608 O O . PHE A 1 86 ? -14.237 6.179 0.542 1.00 79.94 86 PHE A O 1
ATOM 615 N N . PRO A 1 87 ? -12.563 7.674 0.756 1.00 82.19 87 PRO A N 1
ATOM 616 C CA . PRO A 1 87 ? -11.604 6.854 0.039 1.00 82.19 87 PRO A CA 1
ATOM 617 C C . PRO A 1 87 ? -11.220 5.616 0.851 1.00 82.19 87 PRO A C 1
ATOM 619 O O . PRO A 1 87 ? -10.662 5.721 1.945 1.00 82.19 87 PRO A O 1
ATOM 622 N N . VAL A 1 88 ? -11.497 4.426 0.314 1.00 86.56 88 VAL A N 1
ATOM 623 C CA . VAL A 1 88 ? -11.001 3.173 0.892 1.00 86.56 88 VAL A CA 1
ATOM 624 C C . VAL A 1 88 ? -9.700 2.815 0.196 1.00 86.56 88 VAL A C 1
ATOM 626 O O . VAL A 1 88 ? -9.688 2.461 -0.977 1.00 86.56 88 VAL A O 1
ATOM 629 N N . GLN A 1 8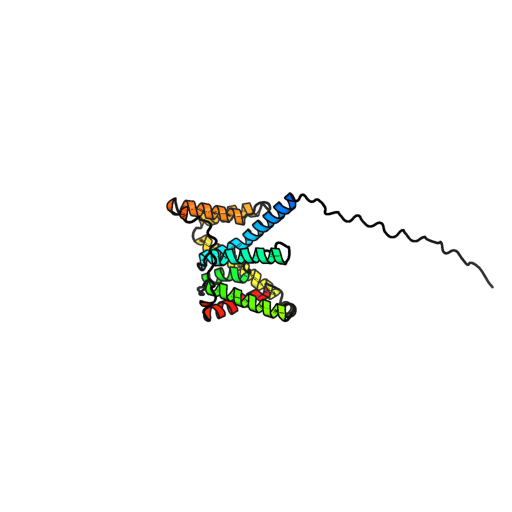9 ? -8.594 2.896 0.927 1.00 86.38 89 GLN A N 1
ATOM 630 C CA . GLN A 1 89 ? -7.261 2.637 0.391 1.00 86.38 89 GLN A CA 1
ATOM 631 C C . GLN A 1 89 ? -6.502 1.610 1.232 1.00 86.38 89 GLN A C 1
ATOM 633 O O . GLN A 1 89 ? -6.802 1.440 2.419 1.00 86.38 89 GLN A O 1
ATOM 638 N N . PRO A 1 90 ? -5.478 0.952 0.657 1.00 82.94 90 PRO A N 1
ATOM 639 C CA . PRO A 1 90 ? -4.498 0.215 1.430 1.00 82.94 90 PRO A CA 1
ATOM 640 C C . PRO A 1 90 ? -3.897 1.120 2.500 1.00 82.94 90 PRO A C 1
ATOM 642 O O . PRO A 1 90 ? -3.499 2.256 2.235 1.00 82.94 90 PRO A O 1
ATOM 645 N N . MET A 1 91 ? -3.821 0.615 3.725 1.00 87.50 91 MET A N 1
ATOM 646 C CA . MET A 1 91 ? -3.257 1.391 4.817 1.00 87.50 91 MET A CA 1
ATOM 647 C C . MET A 1 91 ? -1.765 1.615 4.561 1.00 87.50 91 MET A C 1
ATOM 649 O O . MET A 1 91 ? -1.051 0.691 4.162 1.00 87.50 91 MET A O 1
ATOM 653 N N . LYS A 1 92 ? -1.305 2.856 4.772 1.00 86.62 92 LYS A N 1
ATOM 654 C CA . LYS A 1 92 ? 0.005 3.339 4.303 1.00 86.62 92 LYS A CA 1
ATOM 655 C C . LYS A 1 92 ? 1.164 2.420 4.684 1.00 86.62 92 LYS A C 1
ATOM 657 O O . LYS A 1 92 ? 2.045 2.195 3.861 1.00 86.62 92 LYS A O 1
ATOM 662 N N . LEU A 1 93 ? 1.166 1.878 5.902 1.00 86.69 93 LEU A N 1
ATOM 663 C CA . LEU A 1 93 ? 2.231 0.987 6.343 1.00 86.69 93 LEU A CA 1
ATOM 664 C C . LEU A 1 93 ? 2.114 -0.378 5.697 1.00 86.69 93 LEU A C 1
ATOM 666 O O . LEU A 1 93 ? 3.108 -0.844 5.165 1.00 86.69 93 LEU A O 1
ATOM 670 N N . ILE A 1 94 ? 0.929 -0.994 5.692 1.00 88.50 94 ILE A N 1
ATOM 671 C CA . ILE A 1 94 ? 0.708 -2.315 5.079 1.00 88.50 94 ILE A CA 1
ATOM 672 C C . ILE A 1 94 ? 1.083 -2.288 3.591 1.00 88.50 94 ILE A C 1
ATOM 674 O O . ILE A 1 94 ? 1.713 -3.209 3.083 1.00 88.50 94 ILE A O 1
ATOM 678 N N . GLY A 1 95 ? 0.728 -1.219 2.879 1.00 86.12 95 GLY A N 1
ATOM 679 C CA . GLY A 1 95 ? 1.086 -1.057 1.473 1.00 86.12 95 GLY A CA 1
ATOM 680 C C . GLY A 1 95 ? 2.581 -0.854 1.241 1.00 86.12 95 GLY A C 1
ATOM 681 O O . GLY A 1 95 ? 3.162 -1.470 0.351 1.00 86.12 95 GLY A O 1
ATOM 682 N N . ALA A 1 96 ? 3.225 -0.010 2.040 1.00 84.12 96 ALA A N 1
ATOM 683 C CA . ALA A 1 96 ? 4.637 0.307 1.856 1.00 84.12 96 ALA A CA 1
ATOM 684 C C . ALA A 1 96 ? 5.573 -0.815 2.323 1.00 84.12 96 ALA A C 1
ATOM 686 O O . ALA A 1 96 ? 6.596 -1.086 1.705 1.00 84.12 96 ALA A O 1
ATOM 687 N N . SER A 1 97 ? 5.224 -1.481 3.417 1.00 84.75 97 SER A N 1
ATOM 688 C CA . SER A 1 97 ? 6.003 -2.575 4.002 1.00 84.75 97 SER A CA 1
ATOM 689 C C . SER A 1 97 ? 6.153 -3.760 3.056 1.00 84.75 97 SER A C 1
ATOM 691 O O . SER A 1 97 ? 7.207 -4.383 3.063 1.00 84.75 97 SER A O 1
ATOM 693 N N . VAL A 1 98 ? 5.177 -4.024 2.180 1.00 85.19 98 VAL A N 1
ATOM 694 C CA . VAL A 1 98 ? 5.343 -5.015 1.106 1.00 85.19 98 VAL A CA 1
ATOM 695 C C . VAL A 1 98 ? 6.565 -4.702 0.247 1.00 85.19 98 VAL A C 1
ATOM 697 O O . VAL A 1 98 ? 7.348 -5.598 -0.047 1.00 85.19 98 VAL A O 1
ATOM 700 N N . ILE A 1 99 ? 6.764 -3.433 -0.102 1.00 81.88 99 ILE A N 1
ATOM 701 C CA . ILE A 1 99 ? 7.916 -2.991 -0.886 1.00 81.88 99 ILE A CA 1
ATOM 702 C C . ILE A 1 99 ? 9.203 -3.115 -0.064 1.00 81.88 99 ILE A C 1
ATOM 704 O O . ILE A 1 99 ? 10.168 -3.739 -0.503 1.00 81.88 99 ILE A O 1
ATOM 708 N N . LEU A 1 100 ? 9.202 -2.554 1.150 1.00 82.62 100 LEU A N 1
ATOM 709 C CA . LEU A 1 100 ? 10.386 -2.516 2.012 1.00 82.62 100 LEU A CA 1
ATOM 710 C C . LEU A 1 100 ? 10.875 -3.924 2.380 1.00 82.62 100 LEU A C 1
ATOM 712 O O . LEU A 1 100 ? 12.072 -4.201 2.336 1.00 82.62 100 LEU A O 1
ATOM 716 N N . TYR A 1 101 ? 9.961 -4.817 2.753 1.00 84.50 101 TYR A N 1
ATOM 717 C CA . TYR A 1 101 ? 10.308 -6.146 3.241 1.00 84.50 101 TYR A CA 1
ATOM 718 C C . TYR A 1 101 ? 10.616 -7.134 2.121 1.00 84.50 101 TYR A C 1
ATOM 720 O O . TYR A 1 101 ? 11.532 -7.942 2.285 1.00 84.50 101 TYR A O 1
ATOM 728 N N . ALA A 1 102 ? 9.945 -7.031 0.968 1.00 78.56 102 ALA A N 1
ATOM 729 C CA . ALA A 1 102 ? 10.336 -7.806 -0.207 1.00 78.56 102 ALA A CA 1
ATOM 730 C C . ALA A 1 102 ? 11.773 -7.463 -0.640 1.00 78.56 102 ALA A C 1
ATOM 732 O O . ALA A 1 102 ? 12.566 -8.359 -0.926 1.00 78.56 102 ALA A O 1
ATOM 733 N N . GLY A 1 103 ? 12.151 -6.179 -0.595 1.00 73.00 103 GLY A N 1
ATOM 734 C CA . GLY A 1 103 ? 13.516 -5.728 -0.884 1.00 73.00 103 GLY A CA 1
ATOM 735 C C . GLY A 1 103 ? 14.574 -6.192 0.130 1.00 73.00 103 GLY A C 1
ATOM 736 O O . GLY A 1 103 ? 15.758 -6.251 -0.220 1.00 73.00 103 GLY A O 1
ATOM 737 N N . ALA A 1 104 ? 14.152 -6.542 1.351 1.00 75.38 104 ALA A N 1
ATOM 738 C CA . ALA A 1 104 ? 14.990 -7.012 2.457 1.00 75.38 104 ALA A CA 1
ATOM 739 C C . ALA A 1 104 ? 15.084 -8.550 2.567 1.00 75.38 104 ALA A C 1
ATOM 741 O O . ALA A 1 104 ? 15.721 -9.056 3.490 1.00 75.38 104 ALA A O 1
ATOM 742 N N . GLY A 1 105 ? 14.464 -9.300 1.646 1.00 76.12 105 GLY A N 1
ATOM 743 C CA . GLY A 1 105 ? 14.513 -10.768 1.624 1.00 76.12 105 GLY A CA 1
ATOM 744 C C . GLY A 1 105 ? 13.535 -11.460 2.579 1.00 76.12 105 GLY A C 1
ATOM 745 O O . GLY A 1 105 ? 13.653 -12.662 2.808 1.00 76.12 105 GLY A O 1
ATOM 746 N N . VAL A 1 106 ? 12.565 -10.729 3.134 1.00 82.94 106 VAL A N 1
ATOM 747 C CA . VAL A 1 106 ? 11.463 -11.327 3.896 1.00 82.94 106 VAL A CA 1
ATOM 748 C C . VAL A 1 106 ? 10.416 -11.836 2.907 1.00 82.94 106 VAL A C 1
ATOM 750 O O . VAL A 1 106 ? 10.011 -11.111 1.999 1.00 82.94 106 VAL A O 1
ATOM 753 N N . GLU A 1 107 ? 9.954 -13.072 3.093 1.00 82.25 107 GLU A N 1
ATOM 754 C CA . GLU A 1 107 ? 8.918 -13.687 2.255 1.00 82.25 107 GLU A CA 1
ATOM 755 C C . GLU A 1 107 ? 7.572 -12.963 2.411 1.00 82.25 107 GLU A C 1
ATOM 757 O O . GLU A 1 107 ? 6.742 -13.298 3.258 1.00 82.25 107 GLU A O 1
ATOM 762 N N . MET A 1 108 ? 7.354 -11.955 1.571 1.00 86.88 108 MET A N 1
ATOM 763 C CA . MET A 1 108 ? 6.086 -11.248 1.443 1.00 86.88 108 MET A CA 1
ATOM 764 C C . MET A 1 108 ? 5.261 -11.926 0.354 1.00 86.88 108 MET A C 1
ATOM 766 O O . MET A 1 108 ? 5.547 -11.796 -0.833 1.00 86.88 108 MET A O 1
ATOM 770 N N . THR A 1 109 ? 4.238 -12.677 0.757 1.00 89.19 109 THR A N 1
ATOM 771 C CA . THR A 1 109 ? 3.312 -13.343 -0.169 1.00 89.19 109 THR A CA 1
ATOM 772 C C . THR A 1 109 ? 1.946 -12.653 -0.153 1.00 89.19 109 THR A C 1
ATOM 774 O O . THR A 1 109 ? 1.613 -11.960 0.814 1.00 89.19 109 THR A O 1
ATOM 777 N N . PRO A 1 110 ? 1.092 -12.869 -1.172 1.00 89.06 110 PRO A N 1
ATOM 778 C CA . PRO A 1 110 ? -0.282 -12.367 -1.158 1.00 89.06 110 PRO A CA 1
ATOM 779 C C . PRO A 1 110 ? -1.067 -12.767 0.102 1.00 89.06 110 PRO A C 1
ATOM 781 O O . PRO A 1 110 ? -1.855 -11.975 0.618 1.00 89.06 110 PRO A O 1
ATOM 784 N N . GLN A 1 111 ? -0.803 -13.960 0.648 1.00 90.25 111 GLN A N 1
ATOM 785 C CA . GLN A 1 111 ? -1.436 -14.444 1.877 1.00 90.25 111 GLN A CA 1
ATOM 786 C C . GLN A 1 111 ? -1.091 -13.584 3.096 1.00 90.25 111 GLN A C 1
ATOM 788 O O . GLN A 1 111 ? -1.951 -13.379 3.944 1.00 90.25 111 GLN A O 1
ATOM 793 N N . VAL A 1 112 ? 0.134 -13.052 3.180 1.00 91.62 112 VAL A N 1
ATOM 794 C CA . VAL A 1 112 ? 0.578 -12.196 4.294 1.00 91.62 112 VAL A CA 1
ATOM 795 C C . VAL A 1 112 ? -0.212 -10.882 4.316 1.00 91.62 112 VAL A C 1
ATOM 797 O O . VAL A 1 112 ? -0.630 -10.425 5.378 1.00 91.62 112 VAL A O 1
ATOM 800 N N . VAL A 1 113 ? -0.494 -10.302 3.146 1.00 91.00 113 VAL A N 1
ATOM 801 C CA . VAL A 1 113 ? -1.307 -9.078 3.027 1.00 91.00 113 VAL A CA 1
ATOM 802 C C . VAL A 1 113 ? -2.777 -9.352 3.356 1.00 91.00 113 VAL A C 1
ATOM 804 O O . VAL A 1 113 ? -3.396 -8.579 4.087 1.00 91.00 113 VAL A O 1
ATOM 807 N N . VAL A 1 114 ? -3.333 -10.471 2.877 1.00 90.88 114 VAL A N 1
ATOM 808 C CA . VAL A 1 114 ? -4.698 -10.903 3.235 1.00 90.88 114 VAL A CA 1
ATOM 809 C C . VAL A 1 114 ? -4.815 -11.136 4.743 1.00 90.88 114 VAL A C 1
ATOM 811 O O . VAL A 1 114 ? -5.766 -10.666 5.368 1.00 90.88 114 VAL A O 1
ATOM 814 N N . ALA A 1 115 ? -3.831 -11.813 5.339 1.00 92.06 115 ALA A N 1
ATOM 815 C CA . ALA A 1 115 ? -3.747 -12.046 6.773 1.00 92.06 115 ALA A CA 1
ATOM 816 C C . ALA A 1 115 ? -3.692 -10.732 7.557 1.00 92.06 115 ALA A C 1
ATOM 818 O O . ALA A 1 115 ? -4.454 -10.552 8.502 1.00 92.06 115 ALA A O 1
ATOM 819 N N . ALA A 1 116 ? -2.852 -9.785 7.131 1.00 92.50 116 ALA A N 1
ATOM 820 C CA . ALA A 1 116 ? -2.772 -8.464 7.742 1.00 92.50 116 ALA A CA 1
ATOM 821 C C . ALA A 1 116 ? -4.110 -7.722 7.684 1.00 92.50 116 ALA A C 1
ATOM 823 O O . ALA A 1 116 ? -4.521 -7.137 8.685 1.00 92.50 116 ALA A O 1
ATOM 824 N N . GLY A 1 117 ? -4.812 -7.780 6.549 1.00 90.88 117 GLY A N 1
ATOM 825 C CA . GLY A 1 117 ? -6.150 -7.209 6.401 1.00 90.88 117 GLY A CA 1
ATOM 826 C C . GLY A 1 117 ? -7.156 -7.822 7.378 1.00 90.88 117 GLY A C 1
ATOM 827 O O . GLY A 1 117 ? -7.862 -7.089 8.069 1.00 90.88 117 GLY A O 1
ATOM 828 N N . LEU A 1 118 ? -7.171 -9.154 7.504 1.00 91.50 118 LEU A N 1
ATOM 829 C CA . LEU A 1 118 ? -8.038 -9.866 8.447 1.00 91.50 118 LEU A CA 1
ATOM 830 C C . LEU A 1 118 ? -7.705 -9.524 9.905 1.00 91.50 118 LEU A C 1
ATOM 832 O O . LEU A 1 118 ? -8.598 -9.166 10.670 1.00 91.50 118 LEU A O 1
ATOM 836 N N . CYS A 1 119 ? -6.429 -9.590 10.289 1.00 93.31 119 CYS A N 1
ATOM 837 C CA . CYS A 1 119 ? -5.972 -9.227 11.628 1.00 93.31 119 CYS A CA 1
ATOM 838 C C . CYS A 1 119 ? -6.344 -7.781 11.960 1.00 93.31 119 CYS A C 1
ATOM 840 O O . CYS A 1 119 ? -6.870 -7.514 13.036 1.00 93.31 119 CYS A O 1
ATOM 842 N N . THR A 1 120 ? -6.136 -6.859 11.021 1.00 92.25 120 THR A N 1
ATOM 843 C CA . THR A 1 120 ? -6.478 -5.446 11.199 1.00 92.25 120 THR A CA 1
ATOM 844 C C . THR A 1 120 ? -7.983 -5.259 11.372 1.00 92.25 120 THR A C 1
ATOM 846 O O . THR A 1 120 ? -8.402 -4.571 12.299 1.00 92.25 120 THR A O 1
ATOM 849 N N . ALA A 1 121 ? -8.807 -5.920 10.554 1.00 91.25 121 ALA A N 1
ATOM 850 C CA . ALA A 1 121 ? -10.261 -5.883 10.691 1.00 91.25 121 ALA A CA 1
ATOM 851 C C . ALA A 1 121 ? -10.727 -6.411 12.059 1.00 91.25 121 ALA A C 1
ATOM 853 O O . ALA A 1 121 ? -11.563 -5.781 12.702 1.00 91.25 121 ALA A O 1
ATOM 854 N N . LEU A 1 122 ? -10.161 -7.525 12.533 1.00 93.88 122 LEU A N 1
ATOM 855 C CA . LEU A 1 122 ? -10.479 -8.096 13.845 1.00 93.88 122 LEU A CA 1
ATOM 856 C C . LEU A 1 122 ? -10.058 -7.176 14.995 1.00 93.88 122 LEU A C 1
ATOM 858 O O . LEU A 1 122 ? -10.833 -6.977 15.930 1.00 93.88 122 LEU A O 1
ATOM 862 N N . ILE A 1 123 ? -8.861 -6.587 14.917 1.00 92.94 123 ILE A N 1
ATOM 863 C CA . ILE A 1 123 ? -8.377 -5.625 15.913 1.00 92.94 123 ILE A CA 1
ATOM 864 C C . ILE A 1 123 ? -9.312 -4.414 15.967 1.00 92.94 123 ILE A C 1
ATOM 866 O O . ILE A 1 123 ? -9.755 -4.034 17.049 1.00 92.94 123 ILE A O 1
ATOM 870 N N . TRP A 1 124 ? -9.666 -3.836 14.818 1.00 91.06 124 TRP A N 1
ATOM 871 C CA . TRP A 1 124 ? -10.561 -2.680 14.762 1.00 91.06 124 TRP A CA 1
ATOM 872 C C . TRP A 1 124 ? -11.977 -2.993 15.217 1.00 91.06 124 TRP A C 1
ATOM 874 O O . TRP A 1 124 ? -12.574 -2.183 15.922 1.00 91.06 124 TRP A O 1
ATOM 884 N N . LEU A 1 125 ? -12.501 -4.170 14.879 1.00 92.88 125 LEU A N 1
ATOM 885 C CA . LEU A 1 125 ? -13.798 -4.618 15.368 1.00 92.88 125 LEU A CA 1
ATOM 886 C C . LEU A 1 125 ? -13.787 -4.736 16.898 1.00 92.88 125 LEU A C 1
ATOM 888 O O . LEU A 1 125 ? -14.675 -4.204 17.561 1.00 92.88 125 LEU A O 1
ATOM 892 N N . ALA A 1 126 ? -12.756 -5.358 17.473 1.00 93.44 126 ALA A N 1
ATOM 893 C CA . ALA A 1 126 ? -12.611 -5.474 18.921 1.00 93.44 126 ALA A CA 1
ATOM 894 C C . ALA A 1 126 ? -12.456 -4.102 19.603 1.00 93.44 126 ALA A C 1
ATOM 896 O O . ALA A 1 126 ? -13.123 -3.826 20.603 1.00 93.44 126 ALA A O 1
ATOM 897 N N . LEU A 1 127 ? -11.624 -3.208 19.059 1.00 91.38 127 LEU A N 1
ATOM 898 C CA . LEU A 1 127 ? -11.431 -1.855 19.594 1.00 91.38 127 LEU A CA 1
ATOM 899 C C . LEU A 1 127 ? -12.694 -0.993 19.475 1.00 91.38 127 LEU A C 1
ATOM 901 O O . LEU A 1 127 ? -12.995 -0.230 20.393 1.00 91.38 127 LEU A O 1
ATOM 905 N N . GLY A 1 128 ? -13.436 -1.130 18.375 1.00 89.12 128 GLY A N 1
ATOM 906 C CA . GLY A 1 128 ? -14.693 -0.427 18.133 1.00 89.12 128 GLY A CA 1
ATOM 907 C C . GLY A 1 128 ? -15.807 -0.882 19.074 1.00 89.12 128 GLY A C 1
ATOM 908 O O . GLY A 1 128 ? -16.509 -0.045 19.633 1.00 89.12 128 GLY A O 1
ATOM 909 N N . LEU A 1 129 ? -15.921 -2.191 19.323 1.00 93.38 129 LEU A N 1
ATOM 910 C CA . LEU A 1 129 ? -16.903 -2.750 20.262 1.00 93.38 129 LEU A CA 1
ATOM 911 C C . LEU A 1 129 ? -16.585 -2.424 21.729 1.00 93.38 129 LEU A C 1
ATOM 913 O O . LEU A 1 129 ? -17.496 -2.278 22.539 1.00 93.38 129 LEU A O 1
ATOM 917 N N . THR A 1 130 ? -15.305 -2.310 22.084 1.00 93.50 130 THR A N 1
ATOM 918 C CA . THR A 1 130 ? -14.868 -2.041 23.468 1.00 93.50 130 THR A CA 1
ATOM 919 C C . THR A 1 130 ? -14.701 -0.554 23.789 1.00 93.50 130 THR A C 1
ATOM 921 O O . THR A 1 130 ? -14.549 -0.194 24.956 1.00 93.50 130 THR A O 1
ATOM 924 N N . GLY A 1 131 ? -14.676 0.323 22.779 1.00 86.94 131 GLY A N 1
ATOM 925 C CA . GLY A 1 131 ? -14.378 1.749 22.947 1.00 86.94 131 GLY A CA 1
ATOM 926 C C . GLY A 1 131 ? -12.933 2.037 23.383 1.00 86.94 131 GLY A C 1
ATOM 927 O O . GLY A 1 131 ? -12.618 3.147 23.812 1.00 86.94 131 GLY A O 1
ATOM 928 N N . MET A 1 132 ? -12.034 1.051 23.294 1.00 89.12 132 MET A N 1
ATOM 929 C CA . MET A 1 132 ? -10.650 1.167 23.772 1.00 89.12 132 MET A CA 1
ATOM 930 C C . MET A 1 132 ? -9.732 1.935 22.817 1.00 89.12 132 MET A C 1
ATOM 932 O O . MET A 1 132 ? -8.638 2.326 23.227 1.00 89.12 132 MET A O 1
ATOM 936 N N . ALA A 1 133 ? -10.170 2.195 21.582 1.00 85.38 133 ALA A N 1
ATOM 937 C CA . ALA A 1 133 ? -9.378 2.889 20.566 1.00 85.38 133 ALA A CA 1
ATOM 938 C C . ALA A 1 133 ? -8.795 4.221 21.076 1.00 85.38 133 ALA A C 1
ATOM 940 O O . ALA A 1 133 ? -7.600 4.461 20.936 1.00 85.38 133 ALA A O 1
ATOM 941 N N . ALA A 1 134 ? -9.601 5.043 21.758 1.00 82.25 134 ALA A N 1
ATOM 942 C CA . ALA A 1 134 ? -9.158 6.340 22.277 1.00 82.25 134 ALA A CA 1
ATOM 943 C C . ALA A 1 134 ? -8.081 6.219 23.373 1.00 82.25 134 ALA A C 1
ATOM 945 O O . ALA A 1 134 ? -7.175 7.043 23.457 1.00 82.25 134 ALA A O 1
ATOM 946 N N . ARG A 1 135 ? -8.149 5.170 24.204 1.00 84.81 135 ARG A N 1
ATOM 947 C CA . ARG A 1 135 ? -7.142 4.919 25.249 1.00 84.81 135 ARG A CA 1
ATOM 948 C C . ARG A 1 135 ? -5.827 4.448 24.648 1.00 84.81 135 ARG A C 1
ATOM 950 O O . ARG A 1 135 ? -4.768 4.836 25.125 1.00 84.81 135 ARG A O 1
ATOM 957 N N . LEU A 1 136 ? -5.908 3.616 23.610 1.00 84.00 136 LEU A N 1
ATOM 958 C CA . LEU A 1 136 ? -4.733 3.099 22.922 1.00 84.00 136 LEU A CA 1
ATOM 959 C C . LEU A 1 136 ? -4.035 4.193 22.104 1.00 84.00 136 LEU A C 1
ATOM 961 O O . LEU A 1 136 ? -2.815 4.290 22.161 1.00 84.00 136 LEU A O 1
ATOM 965 N N . SER A 1 137 ? -4.807 5.065 21.450 1.00 83.19 137 SER A N 1
ATOM 966 C CA . SER A 1 137 ? -4.314 6.290 20.801 1.00 83.19 137 SER A CA 1
ATOM 967 C C . SER A 1 137 ? -3.487 7.150 21.763 1.00 83.19 137 SER A C 1
ATOM 969 O O . SER A 1 137 ? -2.349 7.500 21.464 1.00 83.19 137 SER A O 1
ATOM 971 N N . ALA A 1 138 ? -4.009 7.411 22.967 1.00 83.19 138 ALA A N 1
ATOM 972 C CA . ALA A 1 138 ? -3.346 8.261 23.957 1.00 83.19 138 ALA A CA 1
ATOM 973 C C . ALA A 1 138 ? -2.020 7.692 24.503 1.00 83.19 138 ALA A C 1
ATOM 975 O O . ALA A 1 138 ? -1.224 8.436 25.073 1.00 83.19 138 ALA A O 1
ATOM 976 N N . LEU A 1 139 ? -1.778 6.386 24.354 1.00 88.38 139 LEU A N 1
ATOM 977 C CA . LEU A 1 139 ? -0.543 5.732 24.797 1.00 88.38 139 LEU A CA 1
ATOM 978 C C . LEU A 1 139 ? 0.611 5.893 23.802 1.00 88.38 139 LEU A C 1
ATOM 980 O O . LEU A 1 139 ? 1.757 5.643 24.169 1.00 88.38 139 LEU A O 1
ATOM 984 N N . ILE A 1 140 ? 0.329 6.267 22.553 1.00 86.94 140 ILE A N 1
ATOM 985 C CA . ILE A 1 140 ? 1.317 6.283 21.475 1.00 86.94 140 ILE A CA 1
ATOM 986 C C . ILE A 1 140 ? 1.975 7.667 21.420 1.00 86.94 140 ILE A C 1
ATOM 988 O O . ILE A 1 140 ? 1.307 8.649 21.091 1.00 86.94 140 ILE A O 1
ATOM 992 N N . PRO A 1 141 ? 3.287 7.779 21.708 1.00 89.50 141 PRO A N 1
ATOM 993 C CA . PRO A 1 141 ? 3.978 9.060 21.653 1.00 89.50 141 PRO A CA 1
ATOM 994 C C . PRO A 1 141 ? 4.023 9.600 20.224 1.00 89.50 141 PRO A C 1
ATOM 996 O O . PRO A 1 141 ? 4.231 8.856 19.257 1.00 89.50 141 PRO A O 1
ATOM 999 N N . ARG A 1 142 ? 3.904 10.922 20.083 1.00 88.38 142 ARG A N 1
ATOM 1000 C CA . ARG A 1 142 ? 3.955 11.599 18.780 1.00 88.38 142 ARG A CA 1
ATOM 1001 C C . ARG A 1 142 ? 5.280 11.343 18.058 1.00 88.38 142 ARG A C 1
ATOM 1003 O O . ARG A 1 142 ? 5.314 11.247 16.834 1.00 88.38 142 ARG A O 1
ATOM 1010 N N . GLU A 1 143 ? 6.362 11.209 18.812 1.00 91.06 143 GLU A N 1
ATOM 1011 C CA . GLU A 1 143 ? 7.713 10.942 18.326 1.00 91.06 143 GLU A CA 1
ATOM 1012 C C . GLU A 1 143 ? 7.793 9.574 17.642 1.00 91.06 143 GLU A C 1
ATOM 1014 O O . GLU A 1 143 ? 8.411 9.453 16.586 1.00 91.06 143 GLU A O 1
ATOM 1019 N N . ALA A 1 144 ? 7.116 8.560 18.194 1.00 88.44 144 ALA A N 1
ATOM 1020 C CA . ALA A 1 144 ? 7.057 7.227 17.603 1.00 88.44 144 ALA A CA 1
ATOM 1021 C C . ALA A 1 144 ? 6.298 7.251 16.269 1.00 88.44 144 ALA A C 1
ATOM 1023 O O . ALA A 1 144 ? 6.783 6.714 15.274 1.00 88.44 144 ALA A O 1
ATOM 1024 N N . MET A 1 145 ? 5.154 7.942 16.217 1.00 87.00 145 MET A N 1
ATOM 1025 C CA . MET A 1 145 ? 4.384 8.111 14.982 1.00 87.00 145 MET A CA 1
ATOM 1026 C C . MET A 1 145 ? 5.208 8.815 13.894 1.00 87.00 145 MET A C 1
ATOM 1028 O O . MET A 1 145 ? 5.269 8.343 12.759 1.00 87.00 145 MET A O 1
ATOM 1032 N N . LEU A 1 146 ? 5.890 9.913 14.239 1.00 89.44 146 LEU A N 1
ATOM 1033 C CA . LEU A 1 146 ? 6.775 10.616 13.308 1.00 89.44 146 LEU A CA 1
ATOM 1034 C C . LEU A 1 146 ? 7.933 9.732 12.842 1.00 89.44 146 LEU A C 1
ATOM 1036 O O . LEU A 1 146 ? 8.250 9.742 11.656 1.00 89.44 146 LEU A O 1
ATOM 1040 N N . GLY A 1 147 ? 8.528 8.939 13.736 1.00 89.69 147 GLY A N 1
ATOM 1041 C CA . GLY A 1 147 ? 9.571 7.976 13.389 1.00 89.69 147 GLY A CA 1
ATOM 1042 C C . GLY A 1 147 ? 9.102 6.961 12.347 1.00 89.69 147 GLY A C 1
ATOM 1043 O O . GLY A 1 147 ? 9.795 6.739 11.356 1.00 89.69 147 GLY A O 1
ATOM 1044 N N . VAL A 1 148 ? 7.896 6.408 12.514 1.00 87.06 148 VAL A N 1
ATOM 1045 C CA . VAL A 1 148 ? 7.306 5.476 11.542 1.00 87.06 148 VAL A CA 1
ATOM 1046 C C . VAL A 1 148 ? 7.039 6.168 10.203 1.00 87.06 148 VAL A C 1
ATOM 1048 O O . VAL A 1 148 ? 7.420 5.636 9.165 1.00 87.06 148 VAL A O 1
ATOM 1051 N N . VAL A 1 149 ? 6.437 7.363 10.199 1.00 87.69 149 VAL A N 1
ATOM 1052 C CA . VAL A 1 149 ? 6.160 8.114 8.958 1.00 87.69 149 VAL A CA 1
ATOM 1053 C C . VAL A 1 149 ? 7.451 8.473 8.217 1.00 87.69 149 VAL A C 1
ATOM 1055 O O . VAL A 1 149 ? 7.533 8.291 7.003 1.00 87.69 149 VAL A O 1
ATOM 1058 N N . MET A 1 150 ? 8.474 8.946 8.933 1.00 90.19 150 MET A N 1
ATOM 1059 C CA . MET A 1 150 ? 9.780 9.269 8.354 1.00 90.19 150 MET A CA 1
ATOM 1060 C C . MET A 1 150 ? 10.484 8.018 7.826 1.00 90.19 150 MET A C 1
ATOM 1062 O O . MET A 1 150 ? 10.997 8.035 6.710 1.00 90.19 150 MET A O 1
ATOM 1066 N N . GLY A 1 151 ? 10.462 6.919 8.586 1.00 88.19 151 GLY A N 1
ATOM 1067 C CA . GLY A 1 151 ? 11.009 5.632 8.158 1.00 88.19 151 GLY A CA 1
ATOM 1068 C C . GLY A 1 151 ? 10.335 5.114 6.889 1.00 88.19 151 GLY A C 1
ATOM 1069 O O . GLY A 1 151 ? 11.017 4.670 5.967 1.00 88.19 151 GLY A O 1
ATOM 1070 N N . LEU A 1 152 ? 9.011 5.260 6.795 1.00 85.94 152 LEU A N 1
ATOM 1071 C CA . LEU A 1 152 ? 8.246 4.939 5.595 1.00 85.94 152 LEU A CA 1
ATOM 1072 C C . LEU A 1 152 ? 8.688 5.776 4.393 1.00 85.94 152 LEU A C 1
ATOM 1074 O O . LEU A 1 152 ? 8.954 5.240 3.320 1.00 85.94 152 LEU A O 1
ATOM 1078 N N . GLY A 1 153 ? 8.777 7.095 4.588 1.00 87.25 153 GLY A N 1
ATOM 1079 C CA . GLY A 1 153 ? 9.181 8.039 3.552 1.00 87.25 153 GLY A CA 1
ATOM 1080 C C . GLY A 1 153 ? 10.584 7.746 3.030 1.00 87.25 153 GLY A C 1
ATOM 1081 O O . GLY A 1 153 ? 10.776 7.635 1.821 1.00 87.25 153 GLY A O 1
ATOM 1082 N N . PHE A 1 154 ? 11.552 7.543 3.925 1.00 90.06 154 PHE A N 1
ATOM 1083 C CA . PHE A 1 154 ? 12.914 7.177 3.540 1.00 90.06 154 PHE A CA 1
ATOM 1084 C C . PHE A 1 154 ? 12.987 5.803 2.870 1.00 90.06 154 PHE A C 1
ATOM 1086 O O . PHE A 1 154 ? 13.722 5.653 1.897 1.00 90.06 154 PHE A O 1
ATOM 1093 N N . GLY A 1 155 ? 12.200 4.824 3.327 1.00 85.62 155 GLY A N 1
ATOM 1094 C CA . GLY A 1 155 ? 12.102 3.515 2.680 1.00 85.62 155 GLY A CA 1
ATOM 1095 C C . GLY A 1 155 ? 11.616 3.616 1.233 1.00 85.62 155 GLY A C 1
ATOM 1096 O O . GLY A 1 155 ? 12.226 3.036 0.338 1.00 85.62 155 GLY A O 1
ATOM 1097 N N . PHE A 1 156 ? 10.585 4.426 0.978 1.00 83.94 156 PHE A N 1
ATOM 1098 C CA . PHE A 1 156 ? 10.120 4.704 -0.382 1.00 83.94 156 PHE A CA 1
ATOM 1099 C C . PHE A 1 156 ? 11.159 5.425 -1.237 1.00 83.94 156 PHE A C 1
ATOM 1101 O O . PHE A 1 156 ? 11.308 5.096 -2.410 1.00 83.94 156 PHE A O 1
ATOM 1108 N N . MET A 1 157 ? 11.882 6.398 -0.674 1.00 87.94 157 MET A N 1
ATOM 1109 C CA . MET A 1 157 ? 12.955 7.084 -1.398 1.00 87.94 157 MET A CA 1
ATOM 1110 C C . MET A 1 157 ? 14.065 6.106 -1.782 1.00 87.94 157 MET A C 1
ATOM 1112 O O . MET A 1 157 ? 14.516 6.117 -2.924 1.00 87.94 157 MET A O 1
ATOM 1116 N N . LEU A 1 158 ? 14.479 5.242 -0.852 1.00 87.62 158 LEU A N 1
ATOM 1117 C CA . LEU A 1 158 ? 15.525 4.255 -1.090 1.00 87.62 158 LEU A CA 1
ATOM 1118 C C . LEU A 1 158 ? 15.112 3.242 -2.161 1.00 87.62 158 LEU A C 1
ATOM 1120 O O . LEU A 1 158 ? 15.885 2.995 -3.086 1.00 87.62 158 LEU A O 1
ATOM 1124 N N . GLU A 1 159 ? 13.898 2.696 -2.078 1.00 83.75 159 GLU A N 1
ATOM 1125 C CA . GLU A 1 159 ? 13.415 1.779 -3.111 1.00 83.75 159 GLU A CA 1
ATOM 1126 C C . GLU A 1 159 ? 13.205 2.494 -4.453 1.00 83.75 159 GLU A C 1
ATOM 1128 O O . GLU A 1 159 ? 13.525 1.951 -5.510 1.00 83.75 159 GLU A O 1
ATOM 1133 N N . GLY A 1 160 ? 12.743 3.745 -4.431 1.00 84.62 160 GLY A N 1
ATOM 1134 C CA . GLY A 1 160 ? 12.695 4.600 -5.613 1.00 84.62 160 GLY A CA 1
ATOM 1135 C C . GLY A 1 160 ? 14.071 4.704 -6.273 1.00 84.62 160 GLY A C 1
ATOM 1136 O O . GLY A 1 160 ? 14.215 4.403 -7.452 1.00 84.62 160 GLY A O 1
ATOM 1137 N N . LEU A 1 161 ? 15.121 5.022 -5.514 1.00 88.50 161 LEU A N 1
ATOM 1138 C CA . LEU A 1 161 ? 16.491 5.061 -6.037 1.00 88.50 161 LEU A CA 1
ATOM 1139 C C . LEU A 1 161 ? 16.957 3.695 -6.563 1.00 88.50 161 LEU A C 1
ATOM 1141 O O . LEU A 1 161 ? 17.577 3.623 -7.626 1.00 88.50 161 LEU A O 1
ATOM 1145 N N . ARG A 1 162 ? 16.649 2.607 -5.848 1.00 86.25 162 ARG A N 1
ATOM 1146 C CA . ARG A 1 162 ? 17.004 1.242 -6.255 1.00 86.25 162 ARG A CA 1
ATOM 1147 C C . ARG A 1 162 ? 16.353 0.871 -7.586 1.00 86.25 162 ARG A C 1
ATOM 1149 O O . ARG A 1 162 ? 17.043 0.406 -8.489 1.00 86.25 162 ARG A O 1
ATOM 1156 N N . THR A 1 163 ? 15.059 1.123 -7.744 1.00 83.00 163 THR A N 1
ATOM 1157 C CA . THR A 1 163 ? 14.329 0.863 -8.994 1.00 83.00 163 THR A CA 1
ATOM 1158 C C . THR A 1 163 ? 14.807 1.764 -10.132 1.00 83.00 163 THR A C 1
ATOM 1160 O O . THR A 1 163 ? 14.977 1.289 -11.254 1.00 83.00 163 THR A O 1
ATOM 1163 N N . MET A 1 164 ? 15.140 3.027 -9.847 1.00 89.06 164 MET A N 1
ATOM 1164 C CA . MET A 1 164 ? 15.739 3.934 -10.832 1.00 89.06 164 MET A CA 1
ATOM 1165 C C . MET A 1 164 ? 17.119 3.468 -11.319 1.00 89.06 164 MET A C 1
ATOM 1167 O O . MET A 1 164 ? 17.481 3.713 -12.471 1.00 89.06 164 MET A O 1
ATOM 1171 N N . SER A 1 165 ? 17.887 2.774 -10.471 1.00 89.19 165 SER A N 1
ATOM 1172 C CA . SER A 1 165 ? 19.215 2.264 -10.838 1.00 89.19 165 SER A CA 1
ATOM 1173 C C . SER A 1 165 ? 19.180 1.206 -11.947 1.00 89.19 165 SER A C 1
ATOM 1175 O O . SER A 1 165 ? 20.173 1.037 -12.651 1.00 89.19 165 SER A O 1
ATOM 1177 N N . ALA A 1 166 ? 18.036 0.544 -12.158 1.00 87.38 166 ALA A N 1
ATOM 1178 C CA . ALA A 1 166 ? 17.876 -0.449 -13.217 1.00 87.38 166 ALA A CA 1
ATOM 1179 C C . ALA A 1 166 ? 17.889 0.173 -14.627 1.00 87.38 166 ALA A C 1
ATOM 1181 O O . ALA A 1 166 ? 18.366 -0.455 -15.570 1.00 87.38 166 ALA A O 1
ATOM 1182 N N . MET A 1 167 ? 17.379 1.402 -14.785 1.00 87.81 167 MET A N 1
ATOM 1183 C CA . MET A 1 167 ? 17.323 2.121 -16.068 1.00 87.81 167 MET A CA 1
ATOM 1184 C C . MET A 1 167 ? 17.636 3.614 -15.876 1.00 87.81 167 MET A C 1
ATOM 1186 O O . MET A 1 167 ? 16.753 4.462 -16.025 1.00 87.81 167 MET A O 1
ATOM 1190 N N . PRO A 1 168 ? 18.899 3.978 -15.590 1.00 89.00 168 PRO A N 1
ATOM 1191 C CA . PRO A 1 168 ? 19.248 5.293 -15.051 1.00 89.00 168 PRO A CA 1
ATOM 1192 C C . PRO A 1 168 ? 18.865 6.459 -15.968 1.00 89.00 168 PRO A C 1
ATOM 1194 O O . PRO A 1 168 ? 18.380 7.481 -15.490 1.00 89.00 168 PRO A O 1
ATOM 1197 N N . VAL A 1 169 ? 19.029 6.311 -17.287 1.00 89.69 169 VAL A N 1
ATOM 1198 C CA . VAL A 1 169 ? 18.704 7.374 -18.255 1.00 89.69 169 VAL A CA 1
ATOM 1199 C C . VAL A 1 169 ? 17.195 7.606 -18.339 1.00 89.69 169 VAL A C 1
ATOM 1201 O O . VAL A 1 169 ? 16.740 8.747 -18.251 1.00 89.69 169 VAL A O 1
ATOM 1204 N N . ALA A 1 170 ? 16.413 6.531 -18.474 1.00 87.06 170 ALA A N 1
ATOM 1205 C CA . ALA A 1 170 ? 14.958 6.620 -18.543 1.00 87.06 170 ALA A CA 1
ATOM 1206 C C . ALA A 1 170 ? 14.388 7.170 -17.230 1.00 87.06 170 ALA A C 1
ATOM 1208 O O . ALA A 1 170 ? 13.601 8.110 -17.241 1.00 87.06 170 ALA A O 1
ATOM 1209 N N . SER A 1 171 ? 14.861 6.656 -16.096 1.00 89.62 171 SER A N 1
ATOM 1210 C CA . SER A 1 171 ? 14.450 7.101 -14.770 1.00 89.62 171 SER A CA 1
ATOM 1211 C C . SER A 1 171 ? 14.815 8.556 -14.479 1.00 89.62 171 SER A C 1
ATOM 1213 O O . SER A 1 171 ? 13.993 9.274 -13.914 1.00 89.62 171 SER A O 1
ATOM 1215 N N . ALA A 1 172 ? 15.996 9.029 -14.889 1.00 91.00 172 ALA A N 1
ATOM 1216 C CA . ALA A 1 172 ? 16.375 10.435 -14.748 1.00 91.00 172 ALA A CA 1
ATOM 1217 C C . ALA A 1 172 ? 15.460 11.356 -15.570 1.00 91.00 172 ALA A C 1
ATOM 1219 O O . ALA A 1 172 ? 15.019 12.392 -15.068 1.00 91.00 172 ALA A O 1
ATOM 1220 N N . LEU A 1 173 ? 15.117 10.958 -16.801 1.00 91.25 173 LEU A N 1
ATOM 1221 C CA . LEU A 1 173 ? 14.169 11.695 -17.636 1.00 91.25 173 LEU A CA 1
ATOM 1222 C C . LEU A 1 173 ? 12.770 11.719 -17.002 1.00 91.25 173 LEU A C 1
ATOM 1224 O O . LEU A 1 173 ? 12.165 12.785 -16.892 1.00 91.25 173 LEU A O 1
ATOM 1228 N N . THR A 1 174 ? 12.270 10.571 -16.536 1.00 88.31 174 THR A N 1
ATOM 1229 C CA . THR A 1 174 ? 10.973 10.478 -15.852 1.00 88.31 174 THR A CA 1
ATOM 1230 C C . THR A 1 174 ? 10.947 11.317 -14.576 1.00 88.31 174 THR A C 1
ATOM 1232 O O . THR A 1 174 ? 9.961 12.009 -14.336 1.00 88.31 174 THR A O 1
ATOM 1235 N N . LEU A 1 175 ? 12.026 11.323 -13.787 1.00 90.50 175 LEU A N 1
ATOM 1236 C CA . LEU A 1 175 ? 12.142 12.157 -12.591 1.00 90.50 175 LEU A CA 1
ATOM 1237 C C . LEU A 1 175 ? 12.123 13.651 -12.940 1.00 90.50 175 LEU A C 1
ATOM 1239 O O . LEU A 1 175 ? 11.416 14.420 -12.290 1.00 90.50 175 LEU A O 1
ATOM 1243 N N . ALA A 1 176 ? 12.853 14.070 -13.976 1.00 91.88 176 ALA A N 1
ATOM 1244 C CA . ALA A 1 176 ? 12.844 15.459 -14.430 1.00 91.88 176 ALA A CA 1
ATOM 1245 C C . ALA A 1 176 ? 11.435 15.897 -14.864 1.00 91.88 176 ALA A C 1
ATOM 1247 O O . ALA A 1 176 ? 10.957 16.955 -14.452 1.00 91.88 176 ALA A O 1
ATOM 1248 N N . ILE A 1 177 ? 10.734 15.049 -15.627 1.00 90.00 177 ILE A N 1
ATOM 1249 C CA . ILE A 1 177 ? 9.335 15.277 -16.010 1.00 90.00 177 ILE A CA 1
ATOM 1250 C C . ILE A 1 177 ? 8.451 15.369 -14.762 1.00 90.00 177 ILE A C 1
ATOM 1252 O O . ILE A 1 177 ? 7.667 16.310 -14.647 1.00 90.00 177 ILE A O 1
ATOM 1256 N N . ALA A 1 178 ? 8.600 14.444 -13.810 1.00 88.88 178 ALA A N 1
ATOM 1257 C CA . ALA A 1 178 ? 7.835 14.435 -12.568 1.00 88.88 178 ALA A CA 1
ATOM 1258 C C . ALA A 1 178 ? 8.022 15.732 -11.765 1.00 88.88 178 ALA A C 1
ATOM 1260 O O . ALA A 1 178 ? 7.038 16.295 -11.298 1.00 88.88 178 ALA A O 1
ATOM 1261 N N . MET A 1 179 ? 9.249 16.251 -11.650 1.00 90.38 179 MET A N 1
ATOM 1262 C CA . MET A 1 179 ? 9.542 17.512 -10.949 1.00 90.38 179 MET A CA 1
ATOM 1263 C C . MET A 1 179 ? 8.890 18.729 -11.619 1.00 90.38 179 MET A C 1
ATOM 1265 O O . MET A 1 179 ? 8.297 19.577 -10.946 1.00 90.38 179 MET A O 1
ATOM 1269 N N . VAL A 1 180 ? 8.946 18.805 -12.951 1.00 91.00 180 VAL A N 1
ATOM 1270 C CA . VAL A 1 180 ? 8.268 19.867 -13.712 1.00 91.00 180 VAL A CA 1
ATOM 1271 C C . VAL A 1 180 ? 6.752 19.784 -13.531 1.00 91.00 180 VAL A C 1
ATOM 1273 O O . VAL A 1 180 ? 6.085 20.811 -13.399 1.00 91.00 180 VAL A O 1
ATOM 1276 N N . LEU A 1 181 ? 6.199 18.571 -13.506 1.00 87.62 181 LEU A N 1
ATOM 1277 C CA . LEU A 1 181 ? 4.761 18.353 -13.404 1.00 87.62 181 LEU A CA 1
ATOM 1278 C C . LEU A 1 181 ? 4.232 18.603 -11.984 1.00 87.62 181 LEU A C 1
ATOM 1280 O O . LEU A 1 181 ? 3.201 19.252 -11.836 1.00 87.62 181 LEU A O 1
ATOM 1284 N N . LEU A 1 182 ? 4.983 18.209 -10.948 1.00 84.88 182 LEU A N 1
ATOM 1285 C CA . LEU A 1 182 ? 4.672 18.499 -9.541 1.00 84.88 182 LEU A CA 1
ATOM 1286 C C . LEU A 1 182 ? 4.674 19.998 -9.230 1.00 84.88 182 LEU A C 1
ATOM 1288 O O . LEU A 1 182 ? 3.962 20.442 -8.334 1.00 84.88 182 LEU A O 1
ATOM 1292 N N . SER A 1 183 ? 5.416 20.793 -10.003 1.00 86.31 183 SER A N 1
ATOM 1293 C CA . SER A 1 183 ? 5.394 22.257 -9.901 1.00 86.31 183 SER A CA 1
ATOM 1294 C C . SER A 1 183 ? 4.082 22.873 -10.419 1.00 86.31 183 SER A C 1
ATOM 1296 O O . SER A 1 183 ? 3.876 24.081 -10.300 1.00 86.31 183 SER A O 1
ATOM 1298 N N . ARG A 1 184 ? 3.185 22.069 -11.012 1.00 85.62 184 ARG A N 1
ATOM 1299 C CA . ARG A 1 184 ? 1.894 22.507 -11.555 1.00 85.62 184 ARG A CA 1
ATOM 1300 C C . ARG A 1 184 ? 0.734 21.900 -10.755 1.00 85.62 184 ARG A C 1
ATOM 1302 O O . ARG A 1 1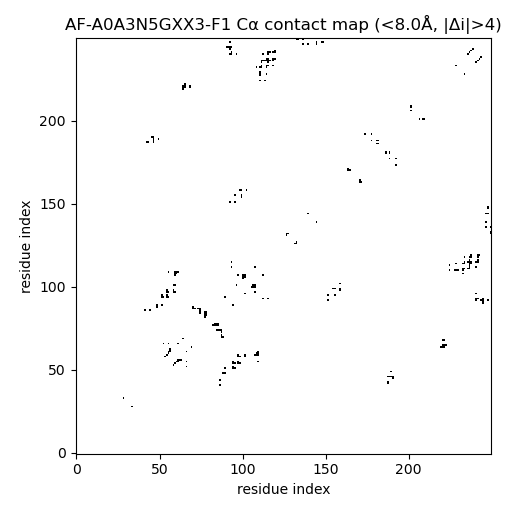84 ? 0.343 20.767 -11.030 1.00 85.62 184 ARG A O 1
ATOM 1309 N N . PRO A 1 185 ? 0.095 22.662 -9.847 1.00 70.31 185 PRO A N 1
ATOM 1310 C CA . PRO A 1 185 ? -0.959 22.137 -8.972 1.00 70.31 185 PRO A CA 1
ATOM 1311 C C . PRO A 1 185 ? -2.209 21.650 -9.724 1.00 70.31 185 PRO A C 1
ATOM 1313 O O . PRO A 1 185 ? -2.980 20.866 -9.187 1.00 70.31 185 PRO A O 1
ATOM 1316 N N . ALA A 1 186 ? -2.407 22.086 -10.973 1.00 75.50 186 ALA A N 1
ATOM 1317 C CA . ALA A 1 186 ? -3.543 21.685 -11.801 1.00 75.50 186 ALA A CA 1
ATOM 1318 C C . ALA A 1 186 ? -3.369 20.322 -12.500 1.00 75.50 186 ALA A C 1
ATOM 1320 O O . ALA A 1 186 ? -4.322 19.827 -13.099 1.00 75.50 186 ALA A O 1
ATOM 1321 N N . VAL A 1 187 ? -2.169 19.728 -12.487 1.00 77.38 187 VAL A N 1
ATOM 1322 C CA . VAL A 1 187 ? -1.894 18.496 -13.238 1.00 77.38 187 VAL A CA 1
ATOM 1323 C C . VAL A 1 187 ? -1.844 17.297 -12.287 1.00 77.38 187 VAL A C 1
ATOM 1325 O O . VAL A 1 187 ? -0.999 17.282 -11.387 1.00 77.38 187 VAL A O 1
ATOM 1328 N N . PRO A 1 188 ? -2.675 16.253 -12.492 1.00 76.56 188 PRO A N 1
ATOM 1329 C CA . PRO A 1 188 ? -2.634 15.029 -11.695 1.00 76.56 188 PRO A CA 1
ATOM 1330 C C . PRO A 1 188 ? -1.384 14.217 -12.055 1.00 76.56 188 PRO A C 1
ATOM 1332 O O . PRO A 1 188 ? -1.427 13.261 -12.829 1.00 76.56 188 PRO A O 1
ATOM 1335 N N . THR A 1 189 ? -0.242 14.632 -11.506 1.00 80.81 189 THR A N 1
ATOM 1336 C CA . THR A 1 189 ? 1.088 14.168 -11.921 1.00 80.81 189 THR A CA 1
ATOM 1337 C C . THR A 1 189 ? 1.218 12.648 -11.872 1.00 80.81 189 THR A C 1
ATOM 1339 O O . THR A 1 189 ? 1.697 12.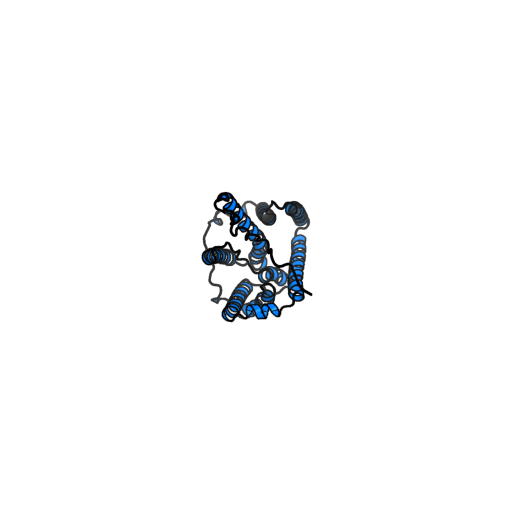053 -12.832 1.00 80.81 189 THR A O 1
ATOM 1342 N N . MET A 1 190 ? 0.719 12.004 -10.813 1.00 78.56 190 MET A N 1
ATOM 1343 C CA . MET A 1 190 ? 0.775 10.542 -10.679 1.00 78.56 190 MET A CA 1
ATOM 1344 C C . MET A 1 190 ? 0.015 9.812 -11.791 1.00 78.56 190 MET A C 1
ATOM 1346 O O . MET A 1 190 ? 0.509 8.816 -12.310 1.00 78.56 190 MET A O 1
ATOM 1350 N N . LEU A 1 191 ? -1.145 10.329 -12.211 1.00 79.38 191 LEU A N 1
ATOM 1351 C CA . LEU A 1 191 ? -1.919 9.738 -13.303 1.00 79.38 191 LEU A CA 1
ATOM 1352 C C . LEU A 1 191 ? -1.183 9.885 -14.639 1.00 79.38 191 LEU A C 1
ATOM 1354 O O . LEU A 1 191 ? -1.102 8.932 -15.407 1.00 79.38 191 LEU A O 1
ATOM 1358 N N . VAL A 1 192 ? -0.607 11.062 -14.898 1.00 83.75 192 VAL A N 1
ATOM 1359 C CA . VAL A 1 192 ? 0.177 11.310 -16.117 1.00 83.75 192 VAL A CA 1
ATOM 1360 C C . VAL A 1 192 ? 1.402 10.399 -16.173 1.00 83.75 192 VAL A C 1
ATOM 1362 O O . VAL A 1 192 ? 1.671 9.808 -17.216 1.00 83.75 192 VAL A O 1
ATOM 1365 N N . LEU A 1 193 ? 2.120 10.244 -15.057 1.00 83.50 193 LEU A N 1
ATOM 1366 C CA . LEU A 1 193 ? 3.279 9.356 -14.974 1.00 83.50 193 LEU A CA 1
ATOM 1367 C C . LEU A 1 193 ? 2.886 7.887 -15.145 1.00 83.50 193 LEU A C 1
ATOM 1369 O O . LEU A 1 193 ? 3.578 7.167 -15.859 1.00 83.50 193 LEU A O 1
ATOM 1373 N N . LEU A 1 194 ? 1.769 7.449 -14.555 1.00 82.38 194 LEU A N 1
ATOM 1374 C CA . LEU A 1 194 ? 1.264 6.088 -14.732 1.00 82.38 194 LEU A CA 1
ATOM 1375 C C . LEU A 1 194 ? 0.901 5.812 -16.194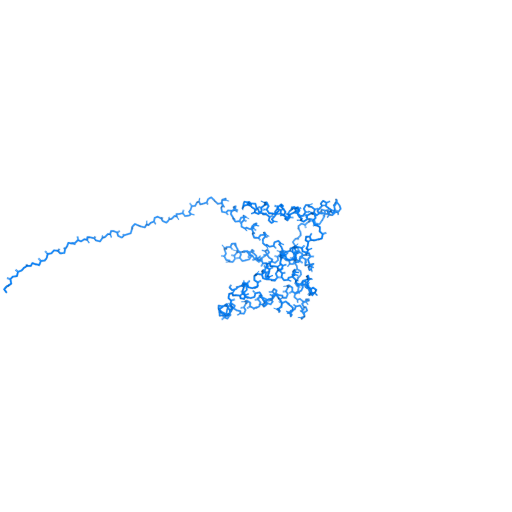 1.00 82.38 194 LEU A C 1
ATOM 1377 O O . LEU A 1 194 ? 1.348 4.816 -16.756 1.00 82.38 194 LEU A O 1
ATOM 1381 N N . LEU A 1 195 ? 0.108 6.689 -16.819 1.00 83.56 195 LEU A N 1
ATOM 1382 C CA . LEU A 1 195 ? -0.295 6.539 -18.219 1.00 83.56 195 LEU A CA 1
ATOM 1383 C C . LEU A 1 195 ? 0.915 6.602 -19.157 1.00 83.56 195 LEU A C 1
ATOM 1385 O O . LEU A 1 195 ? 1.005 5.815 -20.096 1.00 83.56 195 LEU A O 1
ATOM 1389 N N . GLY A 1 196 ? 1.869 7.492 -18.874 1.00 85.06 196 GLY A N 1
ATOM 1390 C CA . GLY A 1 196 ? 3.131 7.583 -19.603 1.00 85.06 196 GLY A CA 1
ATOM 1391 C C . GLY A 1 196 ? 3.980 6.319 -19.463 1.00 85.06 196 GLY A C 1
ATOM 1392 O O . GLY A 1 196 ? 4.479 5.809 -20.462 1.00 85.06 196 GLY A O 1
ATOM 1393 N N . GLY A 1 197 ? 4.098 5.773 -18.250 1.00 82.62 197 GLY A N 1
ATOM 1394 C CA . GLY A 1 197 ? 4.799 4.518 -17.982 1.00 82.62 197 GLY A CA 1
ATOM 1395 C C . GLY A 1 197 ? 4.131 3.316 -18.651 1.00 82.62 197 GLY A C 1
ATOM 1396 O O . GLY A 1 197 ? 4.816 2.500 -19.263 1.00 82.62 197 GLY A O 1
ATOM 1397 N N . ALA A 1 198 ? 2.798 3.243 -18.615 1.00 80.88 198 ALA A N 1
ATOM 1398 C CA . ALA A 1 198 ? 2.031 2.227 -19.327 1.00 80.88 198 ALA A CA 1
ATOM 1399 C C . ALA A 1 198 ? 2.269 2.325 -20.841 1.00 80.88 198 ALA A C 1
ATOM 1401 O O . ALA A 1 198 ? 2.654 1.339 -21.459 1.00 80.88 198 ALA A O 1
ATOM 1402 N N . ALA A 1 199 ? 2.142 3.515 -21.434 1.00 83.62 199 ALA A N 1
ATOM 1403 C CA . ALA A 1 199 ? 2.412 3.725 -22.855 1.00 83.62 199 ALA A CA 1
ATOM 1404 C C . ALA A 1 199 ? 3.856 3.350 -23.233 1.00 83.62 199 ALA A C 1
ATOM 1406 O O . ALA A 1 199 ? 4.071 2.651 -24.221 1.00 83.62 199 ALA A O 1
ATOM 1407 N N . ALA A 1 200 ? 4.842 3.747 -22.424 1.00 82.62 200 ALA A N 1
ATOM 1408 C CA . ALA A 1 200 ? 6.241 3.383 -22.635 1.00 82.62 200 ALA A CA 1
ATOM 1409 C C . ALA A 1 200 ? 6.459 1.863 -22.557 1.00 82.62 200 ALA A C 1
ATOM 1411 O O . ALA A 1 200 ? 7.166 1.305 -23.394 1.00 82.62 200 ALA A O 1
ATOM 1412 N N . SER A 1 201 ? 5.814 1.184 -21.604 1.00 79.69 201 SER A N 1
ATOM 1413 C CA . SER A 1 201 ? 5.855 -0.276 -21.478 1.00 79.69 201 SER A CA 1
ATOM 1414 C C . SER A 1 201 ? 5.266 -0.974 -22.706 1.00 79.69 201 SER A C 1
ATOM 1416 O O . SER A 1 201 ? 5.833 -1.959 -23.171 1.00 79.69 201 SER A O 1
ATOM 1418 N N . LEU A 1 202 ? 4.189 -0.438 -23.285 1.00 79.81 202 LEU A N 1
ATOM 1419 C CA . LEU A 1 202 ? 3.584 -0.974 -24.506 1.00 79.81 202 LEU A CA 1
ATOM 1420 C C . LEU A 1 202 ? 4.461 -0.792 -25.736 1.00 79.81 202 LEU A C 1
ATOM 1422 O O . LEU A 1 202 ? 4.609 -1.716 -26.531 1.00 79.81 202 LEU A O 1
ATOM 1426 N N . VAL A 1 203 ? 5.078 0.380 -25.873 1.00 81.81 203 VAL A N 1
ATOM 1427 C CA . VAL A 1 203 ? 6.026 0.647 -26.958 1.00 81.81 203 VAL A CA 1
ATOM 1428 C C . VAL A 1 203 ? 7.249 -0.265 -26.834 1.00 81.81 203 VAL A C 1
ATOM 1430 O O . VAL A 1 203 ? 7.680 -0.839 -27.831 1.00 81.81 203 VAL A O 1
ATOM 1433 N N . ALA A 1 204 ? 7.770 -0.454 -25.619 1.00 80.12 204 ALA A N 1
ATOM 1434 C CA . ALA A 1 204 ? 8.904 -1.339 -25.358 1.00 80.12 204 ALA A CA 1
ATOM 1435 C C . ALA A 1 204 ? 8.564 -2.831 -25.545 1.00 80.12 204 ALA A C 1
ATOM 1437 O O . ALA A 1 204 ? 9.410 -3.596 -26.000 1.00 80.12 204 ALA A O 1
ATOM 1438 N N . GLY A 1 205 ? 7.335 -3.246 -25.219 1.00 74.06 205 GLY A N 1
ATOM 1439 C CA . GLY A 1 205 ? 6.848 -4.620 -25.388 1.00 74.06 205 GLY A CA 1
ATOM 1440 C C . GLY A 1 205 ? 6.495 -5.002 -26.833 1.00 74.06 205 GLY A C 1
ATOM 1441 O O . GLY A 1 205 ? 6.317 -6.184 -27.128 1.00 74.06 205 GLY A O 1
ATOM 1442 N N . GLY A 1 206 ? 6.412 -4.026 -27.743 1.00 72.12 206 GLY A N 1
ATOM 1443 C CA . GLY A 1 206 ? 6.062 -4.230 -29.149 1.00 72.12 206 GLY A CA 1
ATOM 1444 C C . GLY A 1 206 ? 4.596 -4.631 -29.381 1.00 72.12 206 GLY A C 1
ATOM 1445 O O . GLY A 1 206 ? 3.811 -4.825 -28.454 1.00 72.12 206 GLY A O 1
ATOM 1446 N N . ALA A 1 207 ? 4.213 -4.792 -30.654 1.00 59.78 207 ALA A N 1
ATOM 1447 C CA . ALA A 1 207 ? 2.829 -5.080 -31.063 1.00 59.78 207 ALA A CA 1
ATOM 1448 C C . ALA A 1 207 ? 2.263 -6.418 -30.531 1.00 59.78 207 ALA A C 1
ATOM 1450 O O . ALA A 1 207 ? 1.051 -6.605 -30.531 1.00 59.78 207 ALA A O 1
ATOM 1451 N N . GLY A 1 208 ? 3.117 -7.338 -30.063 1.00 59.47 208 GLY A N 1
ATOM 1452 C CA . GLY A 1 208 ? 2.715 -8.625 -29.480 1.00 59.47 208 GLY A CA 1
ATOM 1453 C C . GLY A 1 208 ? 2.388 -8.583 -27.981 1.00 59.47 208 GLY A C 1
ATOM 1454 O O . GLY A 1 208 ? 1.793 -9.526 -27.470 1.00 59.47 208 GLY A O 1
ATOM 1455 N N . ALA A 1 209 ? 2.743 -7.504 -27.272 1.00 59.31 209 ALA A N 1
ATOM 1456 C CA . ALA A 1 209 ? 2.383 -7.328 -25.862 1.00 59.31 209 ALA A CA 1
ATOM 1457 C C . ALA A 1 209 ? 0.905 -6.935 -25.676 1.00 59.31 209 ALA A C 1
ATOM 1459 O O . ALA A 1 209 ? 0.354 -7.083 -24.584 1.00 59.31 209 ALA A O 1
ATOM 1460 N N . PHE A 1 210 ? 0.259 -6.446 -26.739 1.00 60.62 210 PHE A N 1
ATOM 1461 C CA . PHE A 1 210 ? -1.126 -5.990 -26.724 1.00 60.62 210 PHE A CA 1
ATOM 1462 C C . PHE A 1 210 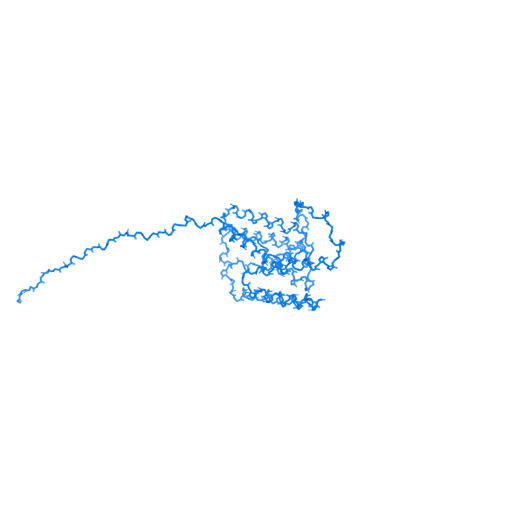? -2.060 -7.042 -27.320 1.00 60.62 210 PHE A C 1
ATOM 1464 O O . PHE A 1 210 ? -2.427 -7.010 -28.491 1.00 60.62 210 PHE A O 1
ATOM 1471 N N . ASP A 1 211 ? -2.457 -7.994 -26.484 1.00 65.00 211 ASP A N 1
ATOM 1472 C CA . ASP A 1 211 ? -3.500 -8.950 -26.828 1.00 65.00 211 ASP A CA 1
ATOM 1473 C C . ASP A 1 211 ? -4.873 -8.351 -26.490 1.00 65.00 211 ASP A C 1
ATOM 1475 O O . ASP A 1 211 ? -5.332 -8.392 -25.346 1.00 65.00 211 ASP A O 1
ATOM 1479 N N . GLY A 1 212 ? -5.532 -7.766 -27.495 1.00 63.84 212 GLY A N 1
ATOM 1480 C CA . GLY A 1 212 ? -6.864 -7.171 -27.353 1.00 63.84 212 GLY A CA 1
ATOM 1481 C C . GLY A 1 212 ? -7.934 -8.154 -26.863 1.00 63.84 212 GLY A C 1
ATOM 1482 O O . GLY A 1 212 ? -8.939 -7.723 -26.303 1.00 63.84 212 GLY A O 1
ATOM 1483 N N . SER A 1 213 ? -7.702 -9.468 -26.981 1.00 63.53 213 SER A N 1
ATOM 1484 C CA . SER A 1 213 ? -8.600 -10.492 -26.430 1.00 63.53 213 SER A CA 1
ATOM 1485 C C . SER A 1 213 ? -8.564 -10.571 -24.895 1.00 63.53 213 SER A C 1
ATOM 1487 O O . SER A 1 213 ? -9.491 -11.098 -24.284 1.00 63.53 213 SER A O 1
ATOM 1489 N N . ARG A 1 214 ? -7.540 -9.991 -24.249 1.00 62.28 214 ARG A N 1
ATOM 1490 C CA . ARG A 1 214 ? -7.424 -9.882 -22.783 1.00 62.28 214 ARG A CA 1
ATOM 1491 C C . ARG A 1 214 ? -8.064 -8.618 -22.211 1.00 62.28 214 ARG A C 1
ATOM 1493 O O . ARG A 1 214 ? -8.198 -8.510 -20.997 1.00 62.28 214 ARG A O 1
ATOM 1500 N N . LEU A 1 215 ? -8.485 -7.682 -23.064 1.00 62.81 215 LEU A N 1
ATOM 1501 C CA . LEU A 1 215 ? -9.193 -6.455 -22.675 1.00 62.81 215 LEU A CA 1
ATOM 1502 C C . LEU A 1 215 ? -10.709 -6.662 -22.568 1.00 62.81 215 LEU A C 1
ATOM 1504 O O . LEU A 1 215 ? -11.474 -5.707 -22.683 1.00 62.81 215 LEU A O 1
ATOM 1508 N N . VAL A 1 216 ? -11.166 -7.897 -22.359 1.00 66.00 216 VAL A N 1
ATOM 1509 C CA . VAL A 1 216 ? -12.576 -8.157 -22.072 1.00 66.00 216 VAL A CA 1
ATOM 1510 C C . VAL A 1 216 ? -12.830 -7.746 -20.621 1.00 66.00 216 VAL A C 1
ATOM 1512 O O . VAL A 1 216 ? -12.234 -8.347 -19.722 1.00 66.00 216 VAL A O 1
ATOM 1515 N N . PRO A 1 217 ? -13.691 -6.745 -20.352 1.00 64.88 217 PRO A N 1
ATOM 1516 C CA . PRO A 1 217 ? -14.070 -6.390 -18.994 1.00 64.88 217 PRO A CA 1
ATOM 1517 C C . PRO A 1 217 ? -14.870 -7.553 -18.403 1.00 64.88 217 PRO A C 1
ATOM 1519 O O . PRO A 1 217 ? -16.078 -7.666 -18.592 1.00 64.88 217 PRO A O 1
ATOM 1522 N N . ALA A 1 218 ? -14.182 -8.460 -17.722 1.00 70.12 218 ALA A N 1
ATOM 1523 C CA . ALA A 1 218 ? -14.797 -9.530 -16.964 1.00 70.12 218 ALA A CA 1
ATOM 1524 C C . ALA A 1 218 ? -14.738 -9.137 -15.491 1.00 70.12 218 ALA A C 1
ATOM 1526 O O . ALA A 1 218 ? -13.653 -9.012 -14.919 1.00 70.12 218 ALA A O 1
ATOM 1527 N N . LEU A 1 219 ? -15.903 -8.938 -14.870 1.00 72.19 219 LEU A N 1
ATOM 1528 C CA . LEU A 1 219 ? -15.977 -8.832 -13.419 1.00 72.19 219 LEU A CA 1
ATOM 1529 C C . LEU A 1 219 ? -15.702 -10.222 -12.841 1.00 72.19 219 LEU A C 1
ATOM 1531 O O . LEU A 1 219 ? -16.600 -11.049 -12.701 1.00 72.19 219 LEU A O 1
ATOM 1535 N N . THR A 1 220 ? -14.435 -10.492 -12.557 1.00 79.50 220 THR A N 1
ATOM 1536 C CA . THR A 1 220 ? -14.010 -11.711 -11.884 1.00 79.50 220 THR A CA 1
ATOM 1537 C C . THR A 1 220 ? -14.052 -11.467 -10.386 1.00 79.50 220 THR A C 1
ATOM 1539 O O . THR A 1 220 ? -13.361 -10.599 -9.852 1.00 79.50 220 THR A O 1
ATOM 1542 N N . LEU A 1 221 ? -14.906 -12.215 -9.689 1.00 81.06 221 LEU A N 1
ATOM 1543 C CA . LEU A 1 221 ? -14.885 -12.208 -8.234 1.00 81.06 221 LEU A CA 1
ATOM 1544 C C . LEU A 1 221 ? -13.607 -12.918 -7.778 1.00 81.06 221 LEU A C 1
ATOM 1546 O O . LEU A 1 221 ? -13.354 -14.041 -8.229 1.00 81.06 221 LEU A O 1
ATOM 1550 N N . PRO A 1 222 ? -12.784 -12.288 -6.923 1.00 80.81 222 PRO A N 1
ATOM 1551 C CA . PRO A 1 222 ? -11.614 -12.962 -6.395 1.00 80.81 222 PRO A CA 1
ATOM 1552 C C . PRO A 1 222 ? -12.056 -14.162 -5.545 1.00 80.81 222 PRO A C 1
ATOM 1554 O O . PRO A 1 222 ? -13.060 -14.067 -4.830 1.00 80.81 222 PRO A O 1
ATOM 1557 N N . PRO A 1 223 ? -11.331 -15.292 -5.602 1.00 79.44 223 PRO A N 1
ATOM 1558 C CA . PRO A 1 223 ? -11.605 -16.408 -4.712 1.00 79.44 223 PRO A CA 1
ATOM 1559 C C . PRO A 1 223 ? -11.425 -15.963 -3.257 1.00 79.44 223 PRO A C 1
ATOM 1561 O O . PRO A 1 223 ? -10.579 -15.120 -2.943 1.00 79.44 223 PRO A O 1
ATOM 1564 N N . PHE A 1 224 ? -12.211 -16.544 -2.352 1.00 78.81 224 PHE A N 1
ATOM 1565 C CA . PHE A 1 224 ? -11.995 -16.343 -0.925 1.00 78.81 224 PHE A CA 1
ATOM 1566 C C . PHE A 1 224 ? -10.639 -16.933 -0.542 1.00 78.81 224 PHE A C 1
ATOM 1568 O O . PHE A 1 224 ? -10.458 -18.143 -0.581 1.00 78.81 224 PHE A O 1
ATOM 1575 N N . ALA A 1 225 ? -9.700 -16.076 -0.146 1.00 75.25 225 ALA A N 1
ATOM 1576 C CA . ALA A 1 225 ? -8.335 -16.475 0.197 1.00 75.25 225 ALA A CA 1
ATOM 1577 C C . ALA A 1 225 ? -8.194 -17.061 1.620 1.00 75.25 225 ALA A C 1
ATOM 1579 O O . ALA A 1 225 ? -7.113 -17.487 2.013 1.00 75.25 225 ALA A O 1
ATOM 1580 N N . TRP A 1 226 ? -9.272 -17.080 2.415 1.00 71.44 226 TRP A N 1
ATOM 1581 C CA . TRP A 1 226 ? -9.251 -17.546 3.809 1.00 71.44 226 TRP A CA 1
ATOM 1582 C C . TRP A 1 226 ? -8.903 -19.031 3.999 1.00 71.44 226 TRP A C 1
ATOM 1584 O O . TRP A 1 226 ? -8.173 -19.327 4.943 1.00 71.44 226 TRP A O 1
ATOM 1594 N N . PRO A 1 227 ? -9.362 -19.967 3.144 1.00 71.69 227 PRO A N 1
ATOM 1595 C CA . PRO A 1 227 ? -9.037 -21.387 3.289 1.00 71.69 227 PRO A CA 1
ATOM 1596 C C . PRO A 1 227 ? -7.551 -21.706 3.082 1.00 71.69 227 PRO A C 1
ATOM 1598 O O . PRO A 1 227 ? -7.089 -22.761 3.502 1.00 71.69 227 PRO A O 1
ATOM 1601 N N . GLU A 1 228 ? -6.803 -20.808 2.440 1.00 77.88 228 GLU A N 1
ATOM 1602 C CA . GLU A 1 228 ? -5.395 -21.010 2.083 1.00 77.88 228 GLU A CA 1
ATOM 1603 C C . GLU A 1 228 ? -4.426 -20.315 3.055 1.00 77.88 228 GLU A C 1
ATOM 1605 O O . GLU A 1 228 ? -3.211 -20.373 2.863 1.00 77.88 228 GLU A O 1
ATOM 1610 N N . LEU A 1 229 ? -4.937 -19.647 4.098 1.00 86.00 229 LEU A N 1
ATOM 1611 C CA . LEU A 1 229 ? -4.117 -18.910 5.059 1.00 86.00 229 LEU A CA 1
ATOM 1612 C C . LEU A 1 229 ? -3.230 -19.855 5.876 1.00 86.00 229 LEU A C 1
ATOM 1614 O O . LEU A 1 229 ? -3.700 -20.622 6.716 1.00 86.00 229 LEU A O 1
ATOM 1618 N N . SER A 1 230 ? -1.919 -19.743 5.676 1.00 90.19 230 SER A N 1
ATOM 1619 C CA . SER A 1 230 ? -0.942 -20.400 6.540 1.00 90.19 230 SER A CA 1
ATOM 1620 C C . SER A 1 230 ? -0.790 -19.668 7.876 1.00 90.19 230 SER A C 1
ATOM 1622 O O . SER A 1 230 ? -0.909 -18.443 7.965 1.00 90.19 230 SER A O 1
ATOM 1624 N N . TRP A 1 231 ? -0.451 -20.415 8.928 1.00 91.94 231 TRP A N 1
ATOM 1625 C CA . TRP A 1 231 ? -0.173 -19.836 10.245 1.00 91.94 231 TRP A CA 1
ATOM 1626 C C . TRP A 1 231 ? 0.984 -18.827 10.205 1.00 91.94 231 TRP A C 1
ATOM 1628 O O . TRP A 1 231 ? 0.894 -17.743 10.771 1.00 91.94 231 TRP A O 1
ATOM 1638 N N . ARG A 1 232 ? 2.030 -19.128 9.427 1.00 91.56 232 ARG A N 1
ATOM 1639 C CA . ARG A 1 232 ? 3.153 -18.212 9.200 1.00 91.56 232 ARG A CA 1
ATOM 1640 C C . ARG A 1 232 ? 2.709 -16.907 8.533 1.00 91.56 232 ARG A C 1
ATOM 1642 O O . ARG A 1 232 ? 3.210 -15.847 8.892 1.00 91.56 232 ARG A O 1
ATOM 1649 N N . ALA A 1 233 ? 1.759 -16.953 7.594 1.00 90.69 233 ALA A N 1
ATOM 1650 C CA . ALA A 1 233 ? 1.213 -15.739 6.990 1.00 90.69 233 ALA A CA 1
ATOM 1651 C C . ALA A 1 233 ? 0.420 -14.895 7.998 1.00 90.69 233 ALA A C 1
ATOM 1653 O O . ALA A 1 233 ? 0.522 -13.671 7.960 1.00 90.69 233 ALA A O 1
ATOM 1654 N N . LEU A 1 234 ? -0.312 -15.531 8.921 1.00 93.12 234 LEU A N 1
ATOM 1655 C CA . LEU A 1 234 ? -0.978 -14.849 10.037 1.00 93.12 234 LEU A CA 1
ATOM 1656 C C . LEU A 1 234 ? 0.019 -14.190 10.988 1.00 93.12 234 LEU A C 1
ATOM 1658 O O . LEU A 1 234 ? -0.162 -13.026 11.327 1.00 93.12 234 LEU A O 1
ATOM 1662 N N . GLU A 1 235 ? 1.086 -14.887 11.372 1.00 94.19 235 GLU A N 1
ATOM 1663 C CA . GLU A 1 235 ? 2.133 -14.325 12.230 1.00 94.19 235 GLU A CA 1
ATOM 1664 C C . GLU A 1 235 ? 2.823 -13.127 11.569 1.00 94.19 235 GLU A C 1
ATOM 1666 O O . GLU A 1 235 ? 2.900 -12.055 12.167 1.00 94.19 235 GLU A O 1
ATOM 1671 N N . LEU A 1 236 ? 3.269 -13.268 10.317 1.00 92.81 236 LEU A N 1
ATOM 1672 C CA . LEU A 1 236 ? 3.912 -12.177 9.580 1.00 92.81 236 LEU A CA 1
ATOM 1673 C C . LEU A 1 236 ? 2.941 -11.014 9.342 1.00 92.81 236 LEU A C 1
ATOM 1675 O O . LEU A 1 236 ? 3.299 -9.856 9.551 1.00 92.81 236 LEU A O 1
ATOM 1679 N N . GLY A 1 237 ? 1.699 -11.309 8.954 1.00 92.19 237 GLY A N 1
ATOM 1680 C CA . GLY A 1 237 ? 0.666 -10.306 8.716 1.00 92.19 237 GLY A CA 1
ATOM 1681 C C . GLY A 1 237 ? 0.273 -9.554 9.987 1.00 92.19 237 GLY A C 1
ATOM 1682 O O . GLY A 1 237 ? 0.075 -8.342 9.953 1.00 92.19 237 GLY A O 1
ATOM 1683 N N . LEU A 1 238 ? 0.218 -10.232 11.130 1.00 93.94 238 LEU A N 1
ATOM 1684 C CA . LEU A 1 238 ? -0.066 -9.601 12.413 1.00 93.94 238 LEU A CA 1
ATOM 1685 C C . LEU A 1 238 ? 1.120 -8.759 12.899 1.00 93.94 238 LEU A C 1
ATOM 1687 O O . LEU A 1 238 ? 0.952 -7.582 13.213 1.00 93.94 238 LEU A O 1
ATOM 1691 N N . LEU A 1 239 ? 2.309 -9.362 12.968 1.00 92.75 239 LEU A N 1
ATOM 1692 C CA . LEU A 1 239 ? 3.471 -8.781 13.641 1.00 92.75 239 LEU A CA 1
ATOM 1693 C C . LEU A 1 239 ? 4.171 -7.709 12.807 1.00 92.75 239 LEU A C 1
ATOM 1695 O O . LEU A 1 239 ? 4.625 -6.714 13.367 1.00 92.75 239 LEU A O 1
ATOM 1699 N N . LEU A 1 240 ? 4.268 -7.899 11.489 1.00 90.00 240 LEU A N 1
ATOM 1700 C CA . LEU A 1 240 ? 5.019 -6.992 10.615 1.00 90.00 240 LEU A CA 1
ATOM 1701 C C . LEU A 1 240 ? 4.136 -5.941 9.944 1.00 90.00 240 LEU A C 1
ATOM 1703 O O . LEU A 1 240 ? 4.637 -4.883 9.574 1.00 90.00 240 LEU A O 1
ATOM 1707 N N . LEU A 1 241 ? 2.840 -6.220 9.776 1.00 90.81 241 LEU A N 1
ATOM 1708 C CA . LEU A 1 241 ? 1.935 -5.348 9.027 1.00 90.81 241 LEU A CA 1
ATOM 1709 C C . LEU A 1 241 ? 0.856 -4.731 9.927 1.00 90.81 241 LEU A C 1
ATOM 1711 O O . LEU A 1 241 ? 0.808 -3.511 10.062 1.00 90.81 241 LEU A O 1
ATOM 1715 N N . ALA A 1 242 ? 0.012 -5.542 10.570 1.00 91.44 242 ALA A N 1
ATOM 1716 C CA . ALA A 1 242 ? -1.170 -5.056 11.286 1.00 91.44 242 ALA A CA 1
ATOM 1717 C C . ALA A 1 242 ? -0.835 -4.297 12.582 1.00 91.44 242 ALA A C 1
ATOM 1719 O O . ALA A 1 242 ? -1.323 -3.186 12.781 1.00 91.44 242 ALA A O 1
ATOM 1720 N N . LEU A 1 243 ? 0.004 -4.855 13.464 1.00 90.00 243 LEU A N 1
ATOM 1721 C CA . LEU A 1 243 ? 0.353 -4.204 14.735 1.00 90.00 243 LEU A CA 1
ATOM 1722 C C . LEU A 1 243 ? 1.122 -2.890 14.537 1.00 90.00 243 LEU A C 1
ATOM 1724 O O . LEU A 1 243 ? 0.719 -1.887 15.131 1.00 90.00 243 LEU A O 1
ATOM 1728 N N . PRO A 1 244 ? 2.165 -2.832 13.685 1.00 87.62 244 PRO A N 1
ATOM 1729 C CA . PRO A 1 244 ? 2.888 -1.586 13.444 1.00 87.62 244 PRO A CA 1
ATOM 1730 C C . PRO A 1 244 ? 2.019 -0.508 12.777 1.00 87.62 244 PRO A C 1
ATOM 1732 O O . PRO A 1 244 ? 2.337 0.677 12.857 1.00 87.62 244 PRO A O 1
ATOM 1735 N N . GLN A 1 245 ? 0.914 -0.902 12.131 1.00 89.38 245 GLN A N 1
ATOM 1736 C CA . GLN A 1 245 ? -0.022 0.002 11.465 1.00 89.38 245 GLN A CA 1
ATOM 1737 C C . GLN A 1 245 ? -0.958 0.719 12.451 1.00 89.38 245 GLN A C 1
ATOM 1739 O O . GLN A 1 245 ? -1.414 1.817 12.128 1.00 89.38 245 GLN A O 1
ATOM 1744 N N . LEU A 1 246 ? -1.210 0.159 13.643 1.00 86.38 246 LEU A N 1
ATOM 1745 C CA . LEU A 1 246 ? -2.124 0.749 14.632 1.00 86.38 246 LEU A CA 1
ATOM 1746 C C . LEU A 1 246 ? -1.726 2.183 15.044 1.00 86.38 246 LEU A C 1
ATOM 1748 O O . LEU A 1 246 ? -2.582 3.064 14.971 1.00 86.38 246 LEU A O 1
ATOM 1752 N N . PRO A 1 247 ? -0.454 2.485 15.384 1.00 82.50 247 PRO A N 1
ATOM 1753 C CA . PRO A 1 247 ? -0.003 3.851 15.668 1.00 82.50 247 PRO A CA 1
ATOM 1754 C C . PRO A 1 247 ? -0.328 4.903 14.609 1.00 82.50 247 PRO A C 1
ATOM 1756 O O . PRO A 1 247 ? -0.513 6.063 14.949 1.00 82.50 247 PRO A O 1
ATOM 1759 N N . LEU A 1 248 ? -0.382 4.522 13.331 1.00 81.00 248 LEU A N 1
ATOM 1760 C CA . LEU A 1 248 ? -0.610 5.455 12.221 1.00 81.00 248 LEU A CA 1
ATOM 1761 C C . LEU A 1 248 ? -2.091 5.715 11.931 1.00 81.00 248 LEU A C 1
ATOM 1763 O O . LEU A 1 248 ? -2.418 6.418 10.976 1.00 81.00 248 LEU A O 1
ATOM 1767 N N . THR A 1 249 ? -2.975 5.069 12.679 1.00 79.69 249 THR A N 1
ATOM 1768 C CA . THR A 1 249 ? -4.423 5.067 12.434 1.00 79.69 249 THR A CA 1
ATOM 1769 C C . THR A 1 249 ? -5.231 5.675 13.567 1.00 79.69 249 THR A C 1
ATOM 1771 O O . THR A 1 249 ? -6.459 5.645 13.526 1.00 79.69 249 THR A O 1
ATOM 1774 N N . PHE A 1 250 ? -4.528 6.217 14.556 1.00 70.38 250 PHE A N 1
ATOM 1775 C CA . PHE A 1 250 ? -5.081 6.978 15.662 1.00 70.38 250 PHE A CA 1
ATOM 1776 C C . PHE A 1 250 ? -4.961 8.484 15.442 1.00 70.38 250 PHE A C 1
ATOM 1778 O O . PHE A 1 250 ? -4.144 8.905 14.592 1.00 70.38 250 PHE A O 1
#

Mean predicted aligned error: 11.66 Å

Foldseek 3Di:
DDDDDDDDDDDDDDDDPDPPDPDPPPPDPPPVVVVVVVVVVVLLLVLVQVQLLCLVCPQQNDDSLVAVVVQVVVQVVCCVVVVHRDHRHDQLQLSLLSLLVSVVVHPDHPLLSVLLVVLQVVVCVVCVVVVCLVVVLVVQDPVLLVVSVVVSVVSVVVSLVVVCVVPVVVSVVLVVQLVVQVVPPPHSSSVVSVVVVVVVVDVVVPPVVDDVVVVDPDSDNDPDCVVVRDPVSNVSSVPRPNPSSSNNVD

pLDDT: mean 79.78, std 13.73, range [36.91, 94.19]

Secondary structure (DSSP, 8-state):
------------PPP-------------S-HHHHHHHHHHHHHHHHHHHHHHHHHHHHTS---HHHHHHHHHHHHHHHHHHHSS-------HHHHHHHHHHHHTT----HHHHHHHHHHHHHHHHHHHHHTTHHHHHHTS-HHHHHHHHHHHHHHHHHHHHHHHHTSHHHHHHHHHHHHHHHT-TTS-HHHHHHHHHHHHHHHHH-TTS--GGG-----PPPP--GGG--HHHHHHIIIIIIHHHGGGG-

Solvent-accessible surface area (backbone atoms only — not comparable to full-atom values): 14702 Å² total; per-residue (Å²): 135,88,89,88,88,82,88,78,84,78,87,73,77,80,77,86,84,78,82,74,73,81,71,83,75,83,81,70,75,54,70,64,61,55,52,51,50,53,51,51,50,54,54,52,48,48,48,68,43,46,66,36,51,51,36,42,40,72,73,42,62,35,58,64,45,66,52,55,48,58,37,52,53,48,25,51,52,47,22,67,72,72,72,44,93,50,89,57,66,77,53,71,53,50,35,47,45,52,52,56,36,46,76,68,73,46,92,57,43,53,54,24,55,52,29,14,52,51,46,38,52,52,50,49,50,53,29,63,76,67,63,45,52,69,62,56,42,72,70,55,55,68,67,57,43,50,49,52,54,50,52,51,51,52,47,51,52,50,52,49,52,56,61,31,65,78,43,52,70,62,38,51,52,51,48,54,52,48,54,62,35,65,73,34,90,88,49,66,45,56,54,54,50,49,54,48,51,50,52,49,50,47,64,74,52,37,84,81,65,65,57,73,83,73,71,61,92,67,93,59,79,56,77,83,63,71,90,72,60,46,70,68,26,40,50,49,6,32,66,72,27,28,57,70,35,49,66,76,73,97

Radius of gyration: 27.57 Å; Cα contacts (8 Å, |Δi|>4): 163; chains: 1; bounding box: 54×91×89 Å